Protein AF-A0A385MUD0-F1 (afdb_monomer)

Sequence (185 aa):
MTNIILSCGISALSLVLLYVSWQKQHRVWLWFSLLAFAGSFFMWSRATGWETGSVFALCLPAIGVWPLILANRQTLPSPKNQPAPKPLSFVRREVLQHAGHYLVILIVLLVVSLLSSLAVSLALPMKETGQLATCIVLLPVIWGLLGYHYFAVASKPKALALYTVLGALSAAYLLFIPAFQAVSV

Radius of gyration: 22.13 Å; Cα contacts (8 Å, |Δi|>4): 141; chains: 1; bounding box: 46×47×55 Å

Secondary structure (DSSP, 8-state):
-HHHHHHHHHHHHHHHHHHHHHHTT-HHHHHHHHHHHHHHHHHHHHHH-HHHHHHHHHHHHHHHHHHHHHHT---PPPPS--PPPPP----HHHHHHHHHHHHIIIIIHHHHHHHHHHHHHHHSSS-HHHHHHHHHHHHHHHHHHHHHHHHH-S-HHHHHHHHHHHHHHHHHHHHHSHHHHTT--

Foldseek 3Di:
DVLVVVLVVLLVQLLVLCLCCVVVVPVVSPVVSVVSLVVSLVSLCVPPNNLRSNCCSPVVSVVVNVVVVVVVDDPDPDPPDDDDPDPDDPDVVVVVVVVVLVCCLVPLLLLLLLLLLLLVLVVDPDDPVSSVSSSVVSRVVSSVVLNVVCVPDPDNVVSSVVSVVSSVVSVVSLVPDPVNVVVVD

Solvent-accessible surface area (backbone atoms only — not comparable to full-atom values): 9997 Å² total; per-residue (Å²): 111,71,53,52,56,51,23,52,51,33,36,51,48,15,44,51,31,38,50,51,15,62,77,66,72,36,69,70,38,41,53,54,10,52,53,30,41,56,51,13,34,55,36,23,19,72,59,62,39,62,73,58,6,45,50,49,46,57,47,50,46,68,59,62,46,51,65,58,54,62,74,64,66,72,86,72,74,82,66,91,74,70,77,74,82,77,76,91,75,87,47,66,68,59,54,50,50,52,51,49,53,48,48,42,51,65,48,52,39,42,52,29,19,46,34,42,21,46,38,55,24,72,71,45,100,58,57,71,70,56,23,52,52,45,24,66,58,37,26,61,53,46,32,51,51,52,48,51,50,54,69,71,45,90,56,56,70,62,50,50,52,52,46,52,52,51,27,49,54,22,46,53,52,44,73,73,37,72,80,53,60,72,75,76,117

Structure (mmCIF, N/CA/C/O backbone):
data_AF-A0A385MUD0-F1
#
_entry.id   AF-A0A385MUD0-F1
#
loop_
_atom_site.group_PDB
_atom_site.id
_atom_site.type_symbol
_atom_site.label_atom_id
_atom_site.label_alt_id
_atom_site.label_comp_id
_atom_site.label_asym_id
_atom_site.label_entity_id
_atom_site.label_seq_id
_atom_site.pdbx_PDB_ins_code
_atom_site.Cartn_x
_atom_site.Cartn_y
_atom_site.Cartn_z
_atom_site.occupancy
_atom_site.B_iso_or_equiv
_atom_site.auth_seq_id
_atom_site.auth_comp_id
_atom_site.auth_asym_id
_atom_site.auth_atom_id
_atom_site.pdbx_PDB_model_num
ATOM 1 N N . MET A 1 1 ? 25.784 20.540 -2.436 1.00 62.28 1 MET A N 1
ATOM 2 C CA . MET A 1 1 ? 25.321 20.873 -1.066 1.00 62.28 1 MET A CA 1
ATOM 3 C C . MET A 1 1 ? 24.082 21.768 -1.056 1.00 62.28 1 MET A C 1
ATOM 5 O O . MET A 1 1 ? 23.121 21.401 -0.395 1.00 62.28 1 MET A O 1
ATOM 9 N N . THR A 1 2 ? 24.035 22.865 -1.819 1.00 80.56 2 THR A N 1
ATOM 10 C CA . THR A 1 2 ? 22.895 23.812 -1.846 1.00 80.56 2 THR A CA 1
ATOM 11 C C . THR A 1 2 ? 21.523 23.159 -2.083 1.00 80.56 2 THR A C 1
ATOM 13 O O . THR A 1 2 ? 20.580 23.437 -1.350 1.00 80.56 2 THR A O 1
ATOM 16 N N . ASN A 1 3 ? 21.417 22.216 -3.028 1.00 83.81 3 ASN A N 1
ATOM 17 C CA . ASN A 1 3 ? 20.149 21.532 -3.327 1.00 83.81 3 ASN A CA 1
ATOM 18 C C . ASN A 1 3 ? 19.639 20.650 -2.175 1.00 83.81 3 ASN A C 1
ATOM 20 O O . ASN A 1 3 ? 18.433 20.513 -2.001 1.00 83.81 3 ASN A O 1
ATOM 24 N N . ILE A 1 4 ? 20.538 20.078 -1.369 1.00 86.44 4 ILE A N 1
ATOM 25 C CA . ILE A 1 4 ? 20.161 19.237 -0.222 1.00 86.44 4 ILE A CA 1
ATOM 26 C C . ILE A 1 4 ? 19.573 20.113 0.886 1.00 86.44 4 ILE A C 1
ATOM 28 O O . ILE A 1 4 ? 18.522 19.795 1.427 1.00 86.44 4 ILE A O 1
ATOM 32 N N . ILE A 1 5 ? 20.199 21.259 1.170 1.00 88.75 5 ILE A N 1
ATOM 33 C CA . ILE A 1 5 ? 19.712 22.212 2.179 1.00 88.75 5 ILE A CA 1
ATOM 34 C C . ILE A 1 5 ? 18.317 22.728 1.800 1.00 88.75 5 ILE A C 1
ATOM 36 O O . ILE A 1 5 ? 17.420 22.750 2.641 1.00 88.75 5 ILE A O 1
ATOM 40 N N . LEU A 1 6 ? 18.108 23.071 0.524 1.00 89.81 6 LEU A N 1
ATOM 41 C CA . LEU A 1 6 ? 16.795 23.474 0.009 1.00 89.81 6 LEU A CA 1
ATOM 42 C C . LEU A 1 6 ? 15.755 22.351 0.135 1.00 89.81 6 LEU A C 1
ATOM 44 O O . LEU A 1 6 ? 14.628 22.606 0.557 1.00 89.81 6 LEU A O 1
ATOM 48 N N . SER A 1 7 ? 16.143 21.109 -0.168 1.00 88.31 7 SER A N 1
ATOM 49 C CA . SER A 1 7 ? 15.269 19.933 -0.034 1.00 88.31 7 SER A CA 1
ATOM 50 C C . SER A 1 7 ? 14.853 19.699 1.423 1.00 88.31 7 SER A C 1
ATOM 52 O O . SER A 1 7 ? 13.672 19.485 1.707 1.00 88.31 7 SER A O 1
ATOM 54 N N . CYS A 1 8 ? 15.794 19.820 2.366 1.00 88.00 8 CYS A N 1
ATOM 55 C CA . CYS A 1 8 ? 15.511 19.776 3.801 1.00 88.00 8 CYS A CA 1
ATOM 56 C C . CYS A 1 8 ? 14.562 20.905 4.225 1.00 88.00 8 CYS A C 1
ATOM 58 O O . CYS A 1 8 ? 13.594 20.649 4.939 1.00 88.00 8 CYS A O 1
ATOM 60 N N . GLY A 1 9 ? 14.799 22.132 3.753 1.00 91.00 9 GLY A N 1
ATOM 61 C CA . GLY A 1 9 ? 13.957 23.290 4.058 1.00 91.00 9 GLY A CA 1
ATOM 62 C C . GLY A 1 9 ? 12.514 23.114 3.584 1.00 91.00 9 GLY A C 1
ATOM 63 O O . GLY A 1 9 ? 11.583 23.315 4.360 1.00 91.00 9 GLY A O 1
ATOM 64 N N . ILE A 1 10 ? 12.317 22.665 2.341 1.00 91.56 10 ILE A N 1
ATOM 65 C CA . ILE A 1 10 ? 10.980 22.402 1.785 1.00 91.56 10 ILE A CA 1
ATOM 66 C C . ILE A 1 10 ? 10.302 21.217 2.491 1.00 91.56 10 ILE A C 1
ATOM 68 O O . ILE A 1 10 ? 9.103 21.278 2.764 1.00 91.56 10 ILE A O 1
ATOM 72 N N . SER A 1 11 ? 11.053 20.173 2.858 1.00 90.56 11 SER A N 1
ATOM 73 C CA . SER A 1 11 ? 10.528 19.051 3.656 1.00 90.56 11 SER A CA 1
ATOM 74 C C . SER A 1 11 ? 10.024 19.515 5.023 1.00 90.56 11 SER A C 1
ATOM 76 O O . SER A 1 11 ? 8.916 19.167 5.431 1.00 90.56 11 SER A O 1
ATOM 78 N N . ALA A 1 12 ? 10.820 20.331 5.718 1.00 90.94 12 ALA A N 1
ATOM 79 C CA . ALA A 1 12 ? 10.451 20.896 7.010 1.00 90.94 12 ALA A CA 1
ATOM 80 C C . ALA A 1 12 ? 9.235 21.823 6.883 1.00 90.94 12 ALA A C 1
ATOM 82 O O . ALA A 1 12 ? 8.301 21.726 7.675 1.00 90.94 12 ALA A O 1
ATOM 83 N N . LEU A 1 13 ? 9.200 22.665 5.845 1.00 92.69 13 LEU A N 1
ATOM 84 C CA . LEU A 1 13 ? 8.065 23.537 5.556 1.00 92.69 13 LEU A CA 1
ATOM 85 C C . LEU A 1 13 ? 6.781 22.731 5.330 1.00 92.69 13 LEU A C 1
ATOM 87 O O . LEU A 1 13 ? 5.762 23.017 5.955 1.00 92.69 13 LEU A O 1
ATOM 91 N N . SER A 1 14 ? 6.835 21.696 4.489 1.00 92.94 14 SER A N 1
ATOM 92 C CA . SER A 1 14 ? 5.714 20.783 4.244 1.00 92.94 14 SER A CA 1
ATOM 93 C C . SER A 1 14 ? 5.158 20.209 5.544 1.00 92.94 14 SER A C 1
ATOM 95 O O . SER A 1 14 ? 3.942 20.174 5.743 1.00 92.94 14 SER A O 1
ATOM 97 N N . LEU A 1 15 ? 6.051 19.775 6.432 1.00 92.50 15 LEU A N 1
ATOM 98 C CA . LEU A 1 15 ? 5.710 19.171 7.711 1.00 92.50 15 LEU A CA 1
ATOM 99 C C . LEU A 1 15 ? 5.076 20.174 8.681 1.00 92.50 15 LEU A C 1
ATOM 101 O O . LEU A 1 15 ? 4.048 19.875 9.286 1.00 92.50 15 LEU A O 1
ATOM 105 N N . VAL A 1 16 ? 5.636 21.381 8.784 1.00 90.44 16 VAL A N 1
ATOM 106 C CA . VAL A 1 16 ? 5.077 22.461 9.610 1.00 90.44 16 VAL A CA 1
ATOM 107 C C . VAL A 1 16 ? 3.694 22.867 9.105 1.00 90.44 16 VAL A C 1
ATOM 109 O O . VAL A 1 16 ? 2.769 22.999 9.902 1.00 90.44 16 VAL A O 1
ATOM 112 N N . LEU A 1 17 ? 3.515 23.010 7.789 1.00 92.44 17 LEU A N 1
ATOM 113 C CA . LEU A 1 17 ? 2.217 23.335 7.195 1.00 92.44 17 LEU A CA 1
ATOM 114 C C . LEU A 1 17 ? 1.183 22.232 7.451 1.00 92.44 17 LEU A C 1
ATOM 116 O O . LEU A 1 17 ? 0.035 22.542 7.771 1.00 92.44 17 LEU A O 1
ATOM 120 N N . LEU A 1 18 ? 1.590 20.958 7.368 1.00 91.44 18 LEU A N 1
ATOM 121 C CA . LEU A 1 18 ? 0.717 19.823 7.678 1.00 91.44 18 LEU A CA 1
ATOM 122 C C . LEU A 1 18 ? 0.269 19.874 9.137 1.00 91.44 18 LEU A C 1
ATOM 124 O O . LEU A 1 18 ? -0.916 19.748 9.442 1.00 91.44 18 LEU A O 1
ATOM 128 N N . TYR A 1 19 ? 1.228 20.099 10.032 1.00 89.50 19 TYR A N 1
ATOM 129 C CA . TYR A 1 19 ? 0.988 20.189 11.461 1.00 89.50 19 TYR A CA 1
ATOM 130 C C . TYR A 1 19 ? 0.060 21.358 11.813 1.00 89.50 19 TYR A C 1
ATOM 132 O O . TYR A 1 19 ? -0.913 21.165 12.539 1.00 89.50 19 TYR A O 1
ATOM 140 N N . VAL A 1 20 ? 0.287 22.546 11.243 1.00 89.69 20 VAL A N 1
ATOM 141 C CA . VAL A 1 20 ? -0.592 23.714 11.428 1.00 89.69 20 VAL A CA 1
ATOM 142 C C . VAL A 1 20 ? -1.988 23.442 10.870 1.00 89.69 20 VAL A C 1
ATOM 144 O O . VAL A 1 20 ? -2.981 23.790 11.511 1.00 89.69 20 VAL A O 1
ATOM 147 N N . SER A 1 21 ? -2.082 22.794 9.705 1.00 92.25 21 SER A N 1
ATOM 148 C CA . SER A 1 21 ? -3.362 22.392 9.121 1.00 92.25 21 SER A CA 1
ATOM 149 C C . SER A 1 21 ? -4.134 21.449 10.036 1.00 92.25 21 SER A C 1
ATOM 151 O O . SER A 1 21 ? -5.344 21.611 10.183 1.00 92.25 21 SER A O 1
ATOM 153 N N . TRP A 1 22 ? -3.453 20.470 10.631 1.00 89.31 22 TRP A N 1
ATOM 154 C CA . TRP A 1 22 ? -4.048 19.520 11.564 1.00 89.31 22 TRP A CA 1
ATOM 155 C C . TRP A 1 22 ? -4.473 20.205 12.868 1.00 89.31 22 TRP A C 1
ATOM 157 O O . TRP A 1 22 ? -5.616 20.055 13.293 1.00 89.31 22 TRP A O 1
ATOM 167 N N . GLN A 1 23 ? -3.60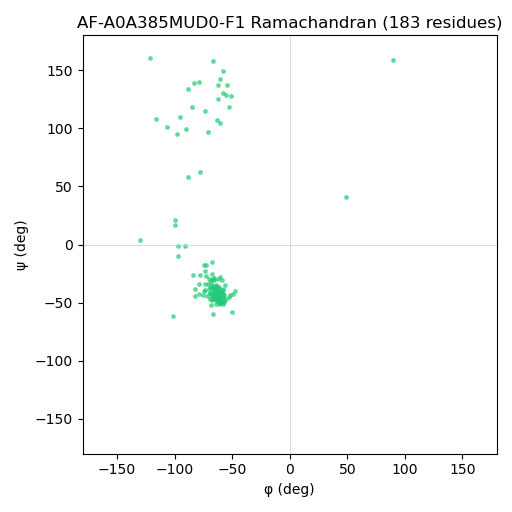3 21.023 13.464 1.00 86.94 23 GLN A N 1
ATOM 168 C CA . GLN A 1 2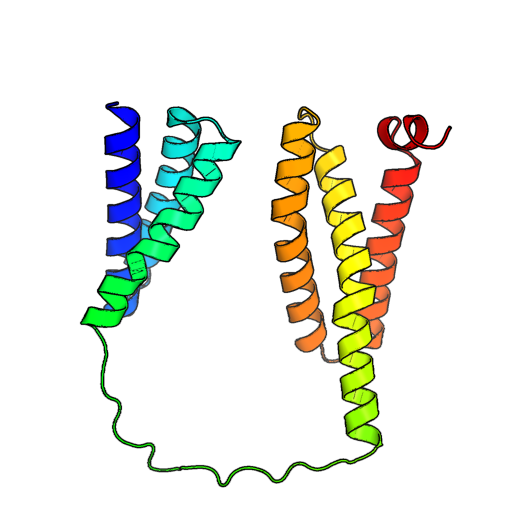3 ? -3.893 21.710 14.722 1.00 86.94 23 GLN A CA 1
ATOM 169 C C . GLN A 1 23 ? -5.071 22.686 14.590 1.00 86.94 23 GLN A C 1
ATOM 171 O O . GLN A 1 23 ? -5.927 22.742 15.469 1.00 86.94 23 GLN A O 1
ATOM 176 N N . LYS A 1 24 ? -5.131 23.450 13.491 1.00 88.56 24 LYS A N 1
ATOM 177 C CA . LYS A 1 24 ? -6.189 24.446 13.239 1.00 88.56 24 LYS A CA 1
ATOM 178 C C . LYS A 1 24 ? -7.391 23.888 12.472 1.00 88.56 24 LYS A C 1
ATOM 180 O O . LYS A 1 24 ? -8.312 24.647 12.190 1.00 88.56 24 LYS A O 1
ATOM 185 N N . GLN A 1 25 ? -7.367 22.605 12.095 1.00 88.88 25 GLN A N 1
ATOM 186 C CA . GLN A 1 25 ? -8.395 21.952 11.270 1.00 88.88 25 GLN A CA 1
ATOM 187 C C . GLN A 1 25 ? -8.746 22.754 9.999 1.00 88.88 25 GLN A C 1
ATOM 189 O O . GLN A 1 25 ? -9.907 22.881 9.614 1.00 88.88 25 GLN A O 1
ATOM 194 N N . HIS A 1 26 ? -7.736 23.334 9.338 1.00 87.94 26 HIS A N 1
ATOM 195 C CA . HIS A 1 26 ? -7.942 24.328 8.283 1.00 87.94 26 HIS A CA 1
ATOM 196 C C . HIS A 1 26 ? -7.448 23.848 6.913 1.00 87.94 26 HIS A C 1
ATOM 198 O O . HIS A 1 26 ? -6.251 23.817 6.625 1.00 87.94 26 HIS A O 1
ATOM 204 N N . ARG A 1 27 ? -8.399 23.547 6.022 1.00 88.94 27 ARG A N 1
ATOM 205 C CA . ARG A 1 27 ? -8.182 22.834 4.749 1.00 88.94 27 ARG A CA 1
ATOM 206 C C . ARG A 1 27 ? -7.235 23.521 3.757 1.00 88.94 27 ARG A C 1
ATOM 208 O O . ARG A 1 27 ? -6.590 22.838 2.973 1.00 88.94 27 ARG A O 1
ATOM 215 N N . VAL A 1 28 ? -7.119 24.849 3.777 1.00 91.75 28 VAL A N 1
ATOM 216 C CA . VAL A 1 28 ? -6.200 25.574 2.873 1.00 91.75 28 VAL A CA 1
ATOM 217 C C . VAL A 1 28 ? -4.734 25.251 3.184 1.00 91.75 28 VAL A C 1
ATOM 219 O O . VAL A 1 28 ? -3.934 25.060 2.273 1.00 91.75 28 VAL A O 1
ATOM 222 N N . TRP A 1 29 ? -4.388 25.118 4.467 1.00 90.19 29 TRP A N 1
ATOM 223 C CA . TRP A 1 29 ? -3.022 24.800 4.890 1.00 90.19 29 TRP A CA 1
ATOM 224 C C . TRP A 1 29 ? -2.633 23.364 4.525 1.00 90.19 29 TRP A C 1
ATOM 226 O O . TRP A 1 29 ? -1.471 23.114 4.211 1.00 90.19 29 TRP A O 1
ATOM 236 N N . LEU A 1 30 ? -3.608 22.448 4.470 1.00 91.31 30 LEU A N 1
ATOM 237 C CA . LEU A 1 30 ? -3.410 21.091 3.961 1.00 91.31 30 LEU A CA 1
ATOM 238 C C . LEU A 1 30 ? -2.952 21.113 2.502 1.00 91.31 30 LEU A C 1
ATOM 240 O O . LEU A 1 30 ? -1.991 20.437 2.151 1.00 91.31 30 LEU A O 1
ATOM 244 N N . TRP A 1 31 ? -3.605 21.910 1.653 1.00 94.38 31 TRP A N 1
ATOM 245 C CA . TRP A 1 31 ? -3.231 22.005 0.242 1.00 94.38 31 TRP A CA 1
ATOM 246 C C . TRP A 1 31 ? -1.831 22.587 0.052 1.00 94.38 31 TRP A C 1
ATOM 248 O O . TRP A 1 31 ? -1.045 22.031 -0.712 1.00 94.38 31 TRP A O 1
ATOM 258 N N . PHE A 1 32 ? -1.476 23.641 0.793 1.00 94.56 32 PHE A N 1
ATOM 259 C CA . PHE A 1 32 ? -0.111 24.176 0.770 1.00 94.56 32 PHE A CA 1
ATOM 260 C C . PHE A 1 32 ? 0.924 23.164 1.268 1.00 94.56 32 PHE A C 1
ATOM 262 O O . PHE A 1 32 ? 2.011 23.076 0.699 1.00 94.56 32 PHE A O 1
ATOM 269 N N . SER A 1 33 ? 0.583 22.371 2.284 1.00 92.38 33 SER A N 1
ATOM 270 C CA . SER A 1 33 ? 1.433 21.278 2.751 1.00 92.38 33 SER A CA 1
ATOM 271 C C . SER A 1 33 ? 1.648 20.220 1.668 1.00 92.38 33 SER A C 1
ATOM 273 O O . SER A 1 33 ? 2.790 19.878 1.384 1.00 92.38 33 SER A O 1
ATOM 275 N N . LEU A 1 34 ? 0.587 19.759 1.000 1.00 92.75 34 LEU A N 1
ATOM 276 C CA . LEU A 1 34 ? 0.688 18.775 -0.083 1.00 92.75 34 LEU A CA 1
ATOM 277 C C . LEU A 1 34 ? 1.506 19.300 -1.272 1.00 92.75 34 LEU A C 1
ATOM 279 O O . LEU A 1 34 ? 2.298 18.558 -1.851 1.00 92.75 34 LEU A O 1
ATOM 283 N N . LEU A 1 35 ? 1.360 20.583 -1.614 1.00 94.00 35 LEU A N 1
ATOM 284 C CA . LEU A 1 35 ? 2.173 21.227 -2.648 1.00 94.00 35 LEU A CA 1
ATOM 285 C C . LEU A 1 35 ? 3.653 21.287 -2.249 1.00 94.00 35 LEU A C 1
ATOM 287 O O . LEU A 1 35 ? 4.519 20.936 -3.050 1.00 94.00 35 LEU A O 1
ATOM 291 N N . ALA A 1 36 ? 3.951 21.679 -1.008 1.00 92.06 36 ALA A N 1
ATOM 292 C CA . ALA A 1 36 ? 5.315 21.679 -0.487 1.00 92.06 36 ALA A CA 1
ATOM 293 C C . ALA A 1 36 ? 5.900 20.257 -0.423 1.00 92.06 36 ALA A C 1
ATOM 295 O O . ALA A 1 36 ? 7.074 20.064 -0.733 1.00 92.06 36 ALA A O 1
ATOM 296 N N . PHE A 1 37 ? 5.086 19.251 -0.100 1.00 91.69 37 PHE A N 1
ATOM 297 C CA . PHE A 1 37 ? 5.477 17.845 -0.107 1.00 91.69 37 PHE A CA 1
ATOM 298 C C . PHE A 1 37 ? 5.861 17.365 -1.513 1.00 91.69 37 PHE A C 1
ATOM 300 O O . PHE A 1 37 ? 6.937 16.797 -1.706 1.00 91.69 37 PHE A O 1
ATOM 307 N N . ALA A 1 38 ? 5.032 17.657 -2.518 1.00 91.69 38 ALA A N 1
ATOM 308 C CA . ALA A 1 38 ? 5.334 17.342 -3.914 1.00 91.69 38 ALA A CA 1
ATOM 309 C C . ALA A 1 38 ? 6.603 18.068 -4.402 1.00 91.69 38 ALA A C 1
ATOM 311 O O . ALA A 1 38 ? 7.460 17.467 -5.055 1.00 91.69 38 ALA A O 1
ATOM 312 N N . GLY A 1 39 ? 6.770 19.340 -4.023 1.00 90.19 39 GLY A N 1
ATOM 313 C CA . GLY A 1 39 ? 7.992 20.103 -4.286 1.00 90.19 39 GLY A CA 1
ATOM 314 C C . GLY A 1 39 ? 9.230 19.487 -3.626 1.00 90.19 39 GLY A C 1
ATOM 315 O O . GLY A 1 39 ? 10.291 19.423 -4.249 1.00 90.19 39 GLY A O 1
ATOM 316 N N . SER A 1 40 ? 9.087 18.972 -2.401 1.00 90.06 40 SER A N 1
ATOM 317 C CA . SER A 1 40 ? 10.149 18.258 -1.686 1.00 90.06 40 SER A CA 1
ATOM 318 C C . SER A 1 40 ? 10.602 17.017 -2.448 1.00 90.06 40 SER A C 1
ATOM 320 O O . SER A 1 40 ? 11.796 16.816 -2.663 1.00 90.06 40 SER A O 1
ATOM 322 N N . PHE A 1 41 ? 9.642 16.220 -2.919 1.00 88.50 41 PHE A N 1
ATOM 323 C CA . PHE A 1 41 ? 9.903 15.007 -3.686 1.00 88.50 41 PHE A CA 1
ATOM 324 C C . PHE A 1 41 ? 10.724 15.292 -4.946 1.00 88.50 41 PHE A C 1
ATOM 326 O O . PHE A 1 41 ? 11.718 14.615 -5.222 1.00 88.50 41 PHE A O 1
ATOM 333 N N . PHE A 1 42 ? 10.359 16.348 -5.673 1.00 89.12 42 PHE A N 1
ATOM 334 C CA . PHE A 1 42 ? 11.085 16.775 -6.865 1.00 89.12 42 PHE A CA 1
ATOM 335 C C . PHE A 1 42 ? 12.509 17.258 -6.542 1.00 89.12 42 PHE A C 1
ATOM 337 O O . PHE A 1 42 ? 13.467 16.894 -7.227 1.00 89.12 42 PHE A O 1
ATOM 344 N N . MET A 1 43 ? 12.671 18.046 -5.476 1.00 89.44 43 MET A N 1
ATOM 345 C CA . MET A 1 43 ? 13.969 18.582 -5.053 1.00 89.44 43 MET A CA 1
ATOM 346 C C . MET A 1 43 ? 14.930 17.484 -4.579 1.00 89.44 43 MET A C 1
ATOM 348 O O . MET A 1 43 ? 16.074 17.439 -5.040 1.00 89.44 43 MET A O 1
ATOM 352 N N . TRP A 1 44 ? 14.459 16.548 -3.750 1.00 90.88 44 TRP A N 1
ATOM 353 C CA . TRP A 1 44 ? 15.252 15.403 -3.294 1.00 90.88 44 TRP A CA 1
ATOM 354 C C . TRP A 1 44 ? 15.667 14.485 -4.444 1.00 90.88 44 TRP A C 1
ATOM 356 O O . TRP A 1 44 ? 16.831 14.073 -4.515 1.00 90.88 44 TRP A O 1
ATOM 366 N N . SER A 1 45 ? 14.743 14.222 -5.373 1.00 88.56 45 SER A N 1
ATOM 367 C CA . SER A 1 45 ? 15.011 13.417 -6.570 1.00 88.56 45 SER A CA 1
ATOM 368 C C . SER A 1 45 ? 16.086 14.051 -7.451 1.00 88.56 45 SER A C 1
ATOM 370 O O . SER A 1 45 ? 16.962 13.358 -7.968 1.00 88.56 45 SER A O 1
ATOM 372 N N . ARG A 1 46 ? 16.092 15.386 -7.574 1.00 88.00 46 ARG A N 1
ATOM 373 C CA . ARG A 1 46 ? 17.135 16.107 -8.318 1.00 88.00 46 ARG A CA 1
ATOM 374 C C . ARG A 1 46 ? 18.476 16.146 -7.578 1.00 88.00 46 ARG A C 1
ATOM 376 O O . ARG A 1 46 ? 19.522 16.164 -8.220 1.00 88.00 46 ARG A O 1
ATOM 383 N N . ALA A 1 47 ? 18.461 16.213 -6.248 1.00 88.19 47 ALA A N 1
ATOM 384 C CA . ALA A 1 47 ? 19.671 16.358 -5.442 1.00 88.19 47 ALA A CA 1
ATOM 385 C C . ALA A 1 47 ? 20.454 15.047 -5.266 1.00 88.19 47 ALA A C 1
ATOM 387 O O . ALA A 1 47 ? 21.679 15.090 -5.175 1.00 88.19 47 ALA A O 1
ATOM 388 N N . THR A 1 48 ? 19.760 13.908 -5.190 1.00 86.38 48 THR A N 1
ATOM 389 C CA . THR A 1 48 ? 20.354 12.611 -4.795 1.00 86.38 48 THR A CA 1
ATOM 390 C C . THR A 1 48 ? 20.025 11.454 -5.744 1.00 86.38 48 THR A C 1
ATOM 392 O O . THR A 1 48 ? 20.431 10.323 -5.492 1.00 86.38 48 THR A O 1
ATOM 395 N N . GLY A 1 49 ? 19.328 11.735 -6.849 1.00 87.12 49 GLY A N 1
ATOM 396 C CA . GLY A 1 49 ? 18.773 10.720 -7.742 1.00 87.12 49 GLY A CA 1
ATOM 397 C C . GLY A 1 49 ? 17.361 10.312 -7.325 1.00 87.12 49 GLY A C 1
ATOM 398 O O . GLY A 1 49 ? 16.948 10.510 -6.184 1.00 87.12 49 GLY A O 1
ATOM 399 N N . TRP A 1 50 ? 16.599 9.758 -8.268 1.00 82.19 50 TRP A N 1
ATOM 400 C CA . TRP A 1 50 ? 15.174 9.470 -8.069 1.00 82.19 50 TRP A CA 1
ATOM 401 C C . TRP A 1 50 ? 14.927 8.380 -7.020 1.00 82.19 50 TRP A C 1
ATOM 403 O O . TRP A 1 50 ? 13.982 8.479 -6.244 1.00 82.19 50 TRP A O 1
ATOM 413 N N . GLU A 1 51 ? 15.797 7.372 -6.957 1.00 82.81 51 GLU A N 1
ATOM 414 C CA . GLU A 1 51 ? 15.693 6.245 -6.021 1.00 82.81 51 GLU A CA 1
ATOM 415 C C . GLU A 1 51 ? 15.893 6.722 -4.575 1.00 82.81 51 GLU A C 1
ATOM 417 O O . GLU A 1 51 ? 14.984 6.649 -3.748 1.00 82.81 51 GLU A O 1
ATOM 422 N N . THR A 1 52 ? 17.055 7.309 -4.290 1.00 84.06 52 THR A N 1
ATOM 423 C CA . THR A 1 52 ? 17.416 7.801 -2.954 1.00 84.06 52 THR A CA 1
ATOM 424 C C . THR A 1 52 ? 16.593 9.023 -2.544 1.00 84.06 52 THR A C 1
ATOM 426 O O . THR A 1 52 ? 16.191 9.159 -1.388 1.00 84.06 52 THR A O 1
ATOM 429 N N . GLY A 1 53 ? 16.288 9.908 -3.494 1.00 85.75 53 GLY A N 1
ATOM 430 C CA . GLY A 1 53 ? 15.519 11.120 -3.240 1.00 85.75 53 GLY A CA 1
ATOM 431 C C . GLY A 1 53 ? 14.079 10.831 -2.826 1.00 85.75 53 GLY A C 1
ATOM 432 O O . GLY A 1 53 ? 13.574 11.460 -1.897 1.00 85.75 53 GLY A O 1
ATOM 433 N N . SER A 1 54 ? 13.444 9.833 -3.447 1.00 82.62 54 SER A N 1
ATOM 434 C CA . SER A 1 54 ? 12.097 9.394 -3.061 1.00 82.62 54 SER A CA 1
ATOM 435 C C . SER A 1 54 ? 12.066 8.903 -1.614 1.00 82.62 54 SER A C 1
ATOM 437 O O . SER A 1 54 ? 11.163 9.264 -0.859 1.00 82.62 54 SER A O 1
ATOM 439 N N . VAL A 1 55 ? 13.085 8.137 -1.203 1.00 88.00 55 VAL A N 1
ATOM 440 C CA . VAL A 1 55 ? 13.219 7.649 0.177 1.00 88.00 55 VAL A CA 1
ATOM 441 C C . VAL A 1 55 ? 13.319 8.822 1.150 1.00 88.00 55 VAL A C 1
ATOM 443 O O . VAL A 1 55 ? 12.557 8.882 2.112 1.00 88.00 55 VAL A O 1
ATOM 446 N N . PHE A 1 56 ? 14.189 9.800 0.894 1.00 86.00 56 PHE A N 1
ATOM 447 C CA . PHE A 1 56 ? 14.322 10.952 1.788 1.00 86.00 56 PHE A CA 1
ATOM 448 C C . PHE A 1 56 ? 13.057 11.811 1.854 1.00 86.00 56 PHE A C 1
ATOM 450 O O . PHE A 1 56 ? 12.637 12.190 2.949 1.00 86.00 56 PHE A O 1
ATOM 457 N N . ALA A 1 57 ? 12.417 12.076 0.715 1.00 87.25 57 ALA A N 1
ATOM 458 C CA . ALA A 1 57 ? 11.203 12.883 0.659 1.00 87.25 57 ALA A CA 1
ATOM 459 C C . ALA A 1 57 ? 10.022 12.242 1.404 1.00 87.25 57 ALA A C 1
ATOM 461 O O . ALA A 1 57 ? 9.233 12.954 2.022 1.00 87.25 57 ALA A O 1
ATOM 462 N N . LEU A 1 58 ? 9.910 10.910 1.373 1.00 86.38 58 LEU A N 1
ATOM 463 C CA . LEU A 1 58 ? 8.846 10.170 2.055 1.00 86.38 58 LEU A CA 1
ATOM 464 C C . LEU A 1 58 ? 9.160 9.951 3.542 1.00 86.38 58 LEU A C 1
ATOM 466 O O . LEU A 1 58 ? 8.295 10.148 4.397 1.00 86.38 58 LEU A O 1
ATOM 470 N N . CYS A 1 59 ? 10.393 9.557 3.866 1.00 87.12 59 CYS A N 1
ATOM 471 C CA . CYS A 1 59 ? 10.752 9.118 5.213 1.00 87.12 59 CYS A CA 1
ATOM 472 C C . CYS A 1 59 ? 11.062 10.274 6.168 1.00 87.12 59 CYS A C 1
ATOM 474 O O . CYS A 1 59 ? 10.687 10.199 7.338 1.00 87.12 59 CYS A O 1
ATOM 476 N N . LEU A 1 60 ? 11.720 11.347 5.711 1.00 85.50 60 LEU A N 1
ATOM 477 C CA . LEU A 1 60 ? 12.118 12.437 6.612 1.00 85.50 60 LEU A CA 1
ATOM 478 C C . LEU A 1 60 ? 10.917 13.149 7.246 1.00 85.50 60 LEU A C 1
ATOM 480 O O . LEU A 1 60 ? 10.947 13.350 8.461 1.00 85.50 60 LEU A O 1
ATOM 484 N N . PRO A 1 61 ? 9.834 13.475 6.513 1.00 82.06 61 PRO A N 1
ATOM 485 C CA . PRO A 1 61 ? 8.648 14.044 7.140 1.00 82.06 61 PRO A CA 1
ATOM 486 C C . PRO A 1 61 ? 7.953 13.058 8.092 1.00 82.06 61 PRO A C 1
ATOM 488 O O . PRO A 1 61 ? 7.504 13.446 9.169 1.00 82.06 61 PRO A O 1
ATOM 491 N N . ALA A 1 62 ? 7.911 11.769 7.741 1.00 83.12 62 ALA A N 1
ATOM 492 C CA . ALA A 1 62 ? 7.302 10.738 8.582 1.00 83.12 62 ALA A CA 1
ATOM 493 C C . ALA A 1 62 ? 8.039 10.552 9.921 1.00 83.12 62 ALA A C 1
ATOM 495 O O . ALA A 1 62 ? 7.407 10.311 10.947 1.00 83.12 62 ALA A O 1
ATOM 496 N N . ILE A 1 63 ? 9.367 10.696 9.934 1.00 86.12 63 ILE A N 1
ATOM 497 C CA . ILE A 1 63 ? 10.171 10.655 11.164 1.00 86.12 63 ILE A CA 1
ATOM 498 C C . ILE A 1 63 ? 10.084 11.998 11.906 1.00 86.12 63 ILE A C 1
ATOM 500 O O . ILE A 1 63 ? 9.902 12.034 13.123 1.00 86.12 63 ILE A O 1
ATOM 504 N N . GLY A 1 64 ? 10.163 13.112 11.178 1.00 85.19 64 GLY A N 1
ATOM 505 C CA . GLY A 1 64 ? 10.193 14.463 11.740 1.00 85.19 64 GLY A CA 1
ATOM 506 C C . GLY A 1 64 ? 8.895 14.911 12.415 1.00 85.19 64 GLY A C 1
ATOM 507 O O . GLY A 1 64 ? 8.908 15.891 13.156 1.00 85.19 64 GLY A O 1
ATOM 508 N N . VAL A 1 65 ? 7.772 14.218 12.193 1.00 85.88 65 VAL A N 1
ATOM 509 C CA . VAL A 1 65 ? 6.475 14.606 12.773 1.00 85.88 65 VAL A CA 1
ATOM 510 C C . VAL A 1 65 ? 6.359 14.211 14.248 1.00 85.88 65 VAL A C 1
ATOM 512 O O . VAL A 1 65 ? 5.644 14.859 15.012 1.00 85.88 65 VAL A O 1
ATOM 515 N N . TRP A 1 66 ? 7.088 13.179 14.681 1.00 85.94 66 TRP A N 1
ATOM 516 C CA . TRP A 1 66 ? 6.974 12.625 16.032 1.00 85.94 66 TRP A CA 1
ATOM 517 C C . TRP A 1 66 ? 7.305 13.620 17.153 1.00 85.94 66 TRP A C 1
ATOM 519 O O . TRP A 1 66 ? 6.525 13.675 18.105 1.00 85.94 66 TRP A O 1
ATOM 529 N N . PRO A 1 67 ? 8.365 14.451 17.069 1.00 87.12 67 PRO A N 1
ATOM 530 C CA . PRO A 1 67 ? 8.607 15.513 18.047 1.00 87.12 67 PRO A CA 1
ATOM 531 C C . PRO A 1 67 ? 7.443 16.505 18.172 1.00 87.12 67 PRO A C 1
ATOM 533 O O . PRO A 1 67 ? 7.101 16.909 19.282 1.00 87.12 67 PRO A O 1
ATOM 536 N N . LEU A 1 68 ? 6.791 16.862 17.057 1.00 84.75 68 LEU A N 1
ATOM 537 C CA . LEU A 1 68 ? 5.644 17.775 17.070 1.00 84.75 68 LEU A CA 1
ATOM 538 C C . LEU A 1 68 ? 4.415 17.137 17.726 1.00 84.75 68 LEU A C 1
ATOM 540 O O . LEU A 1 68 ? 3.731 17.778 18.519 1.00 84.75 68 LEU A O 1
ATOM 544 N N . ILE A 1 69 ? 4.153 15.859 17.440 1.00 83.44 69 ILE A N 1
ATOM 545 C CA . ILE A 1 69 ? 3.069 15.099 18.081 1.00 83.44 69 ILE A CA 1
ATOM 546 C C . ILE A 1 69 ? 3.343 14.930 19.580 1.00 83.44 69 ILE A C 1
ATOM 548 O O . ILE A 1 69 ? 2.435 15.077 20.395 1.00 83.44 69 ILE A O 1
ATOM 552 N N . LEU A 1 70 ? 4.595 14.645 19.955 1.00 85.31 70 LEU A N 1
ATOM 553 C CA . LEU A 1 70 ? 5.037 14.539 21.345 1.00 85.31 70 LEU A CA 1
ATOM 554 C C . LEU A 1 70 ? 4.808 15.851 22.111 1.00 85.31 70 LEU A C 1
ATOM 556 O O . LEU A 1 70 ? 4.294 15.806 23.227 1.00 85.31 70 LEU A O 1
ATOM 560 N N . ALA A 1 71 ? 5.131 16.997 21.505 1.00 82.94 71 ALA A N 1
ATOM 561 C CA . ALA A 1 71 ? 4.915 18.317 22.098 1.00 82.94 71 ALA A CA 1
ATOM 562 C C . ALA A 1 71 ? 3.424 18.661 22.288 1.00 82.94 71 ALA A C 1
ATOM 564 O O . ALA A 1 71 ? 3.075 19.372 23.225 1.00 82.94 71 ALA A O 1
ATOM 565 N N . ASN A 1 72 ? 2.544 18.121 21.440 1.00 81.12 72 ASN A N 1
ATOM 566 C CA . ASN A 1 72 ? 1.097 18.354 21.476 1.00 81.12 72 ASN A CA 1
ATOM 567 C C . ASN A 1 72 ? 0.300 17.226 22.154 1.00 81.12 72 ASN A C 1
ATOM 569 O O . ASN A 1 72 ? -0.905 17.089 21.920 1.00 81.12 72 ASN A O 1
ATOM 573 N N . ARG A 1 73 ? 0.938 16.401 22.993 1.00 77.31 73 ARG A N 1
ATOM 574 C CA . ARG A 1 73 ? 0.237 15.354 23.749 1.00 77.31 73 ARG A CA 1
ATOM 575 C C . ARG A 1 73 ? -0.814 15.976 24.666 1.00 77.31 73 ARG A C 1
ATOM 577 O O . ARG A 1 73 ? -0.498 16.513 25.722 1.00 77.31 73 ARG A O 1
ATOM 584 N N . GLN A 1 74 ? -2.078 15.852 24.280 1.00 74.88 74 GLN A N 1
ATOM 585 C CA . GLN A 1 74 ? -3.198 16.140 25.162 1.00 74.88 74 GLN A CA 1
ATOM 586 C C . GLN A 1 74 ? -3.485 14.894 25.997 1.00 74.88 74 GLN A C 1
ATOM 588 O O . GLN A 1 74 ? -3.817 13.835 25.462 1.00 74.88 74 GLN A O 1
ATOM 593 N N . THR A 1 75 ? -3.360 15.009 27.317 1.00 71.94 75 THR A N 1
ATOM 594 C CA . THR A 1 75 ? -3.904 14.011 28.238 1.00 71.94 75 THR A CA 1
ATOM 595 C C . THR A 1 75 ? -5.417 14.132 28.206 1.00 71.94 75 THR A C 1
ATOM 597 O O . THR A 1 75 ? -5.999 15.009 28.845 1.00 71.94 75 THR A O 1
ATOM 600 N N . LEU A 1 76 ? -6.049 13.280 27.404 1.00 71.25 76 LEU A N 1
ATOM 601 C CA . LEU A 1 76 ? -7.497 13.165 27.394 1.00 71.25 76 LEU A CA 1
ATOM 602 C C . LEU A 1 76 ? -7.963 12.704 28.785 1.00 71.25 76 LEU A C 1
ATOM 604 O O . LEU A 1 76 ? -7.334 11.816 29.372 1.00 71.25 76 LEU A O 1
ATOM 608 N N . PRO A 1 77 ? -9.043 13.288 29.332 1.00 79.12 77 PRO A N 1
ATOM 609 C CA . PRO A 1 77 ? -9.640 12.777 30.556 1.00 79.12 77 PRO A CA 1
ATOM 610 C C . PRO A 1 77 ? -10.048 11.317 30.346 1.00 79.12 77 PRO A C 1
ATOM 612 O O . PRO A 1 77 ? -10.393 10.917 29.230 1.00 79.12 77 PRO A O 1
ATOM 615 N N . SER A 1 78 ? -10.013 10.520 31.418 1.00 74.31 78 SER A N 1
ATOM 616 C CA . SER A 1 78 ? -10.445 9.122 31.341 1.00 74.31 78 SER A CA 1
ATOM 617 C C . SER A 1 78 ? -11.836 9.042 30.695 1.00 74.31 78 SER A C 1
ATOM 619 O O . SER A 1 78 ? -12.740 9.763 31.131 1.00 74.31 78 SER A O 1
ATOM 621 N N . PRO A 1 79 ? -12.024 8.209 29.651 1.00 77.12 79 PRO A N 1
ATOM 622 C CA . PRO A 1 79 ? -13.306 8.097 28.973 1.00 77.12 79 PRO A CA 1
ATOM 623 C C . PRO A 1 79 ? -14.403 7.757 29.981 1.00 77.12 79 PRO A C 1
ATOM 625 O O . PRO A 1 79 ? -14.272 6.798 30.740 1.00 77.12 79 PRO A O 1
ATOM 628 N N . LYS A 1 80 ? -15.501 8.523 29.971 1.00 76.19 80 LYS A N 1
ATOM 629 C CA . LYS A 1 80 ? -16.663 8.278 30.846 1.00 76.19 80 LYS A CA 1
ATOM 630 C C . LYS A 1 80 ? -17.267 6.885 30.626 1.00 76.19 80 LYS A C 1
ATOM 632 O O . LYS A 1 80 ? -17.791 6.286 31.556 1.00 76.19 80 LYS A O 1
ATOM 637 N N . ASN A 1 81 ? -17.156 6.377 29.401 1.00 77.81 81 ASN A N 1
ATOM 638 C CA . ASN A 1 81 ? -17.557 5.029 29.030 1.00 77.81 81 ASN A CA 1
ATOM 639 C C . ASN A 1 81 ? -16.298 4.190 28.824 1.00 77.81 81 ASN A C 1
ATOM 641 O O . ASN A 1 81 ? -15.660 4.279 27.776 1.00 77.81 81 ASN A O 1
ATOM 645 N N . GLN A 1 82 ? -15.952 3.373 29.814 1.00 75.81 82 GLN A N 1
ATOM 646 C CA . GLN A 1 82 ? -15.041 2.254 29.610 1.00 75.81 82 GLN A CA 1
ATOM 647 C C . GLN A 1 82 ? -15.905 1.048 29.228 1.00 75.81 82 GLN A C 1
ATOM 649 O O . GLN A 1 82 ? -16.544 0.470 30.109 1.00 75.81 82 GLN A O 1
ATOM 654 N N . PRO A 1 83 ? -16.029 0.700 27.931 1.00 76.75 83 PRO A N 1
ATOM 655 C CA . PRO A 1 83 ? -16.739 -0.513 27.561 1.00 76.75 83 PRO A CA 1
ATOM 656 C C . PRO A 1 83 ? -16.057 -1.691 28.255 1.00 76.75 83 PRO A C 1
ATOM 658 O O . PRO A 1 83 ? -14.833 -1.823 28.200 1.00 76.75 83 PRO A O 1
ATOM 661 N N . ALA A 1 84 ? -16.845 -2.529 28.928 1.00 80.56 84 ALA A N 1
ATOM 662 C CA . ALA A 1 84 ? -16.322 -3.753 29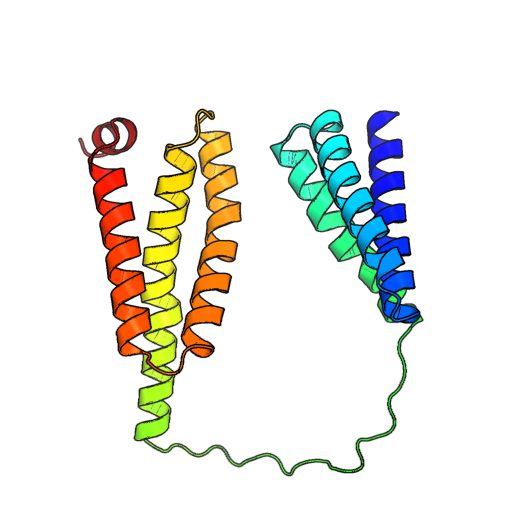.515 1.00 80.56 84 ALA A CA 1
ATOM 663 C C . ALA A 1 84 ? -15.603 -4.564 28.417 1.00 80.56 84 ALA A C 1
ATOM 665 O O . ALA A 1 84 ? -16.128 -4.642 27.297 1.00 80.56 84 ALA A O 1
ATOM 666 N N . PRO A 1 85 ? -14.423 -5.154 28.696 1.00 76.88 85 PRO A N 1
ATOM 667 C CA . PRO A 1 85 ? -13.739 -6.004 27.733 1.00 76.88 85 PRO A CA 1
ATOM 668 C C . PRO A 1 85 ? -14.708 -7.076 27.243 1.00 76.88 85 PRO A C 1
ATOM 670 O O . PRO A 1 85 ? -15.231 -7.859 28.038 1.00 76.88 85 PRO A O 1
ATOM 673 N N . LYS A 1 86 ? -14.997 -7.090 25.938 1.00 77.38 86 LYS A N 1
ATOM 674 C CA . LYS A 1 86 ? -15.862 -8.121 25.368 1.00 77.38 86 LYS A CA 1
ATOM 675 C C . LYS A 1 86 ? -15.162 -9.471 25.584 1.00 77.38 86 LYS A C 1
ATOM 677 O O . LYS A 1 86 ? -14.004 -9.596 25.179 1.00 77.38 86 LYS A O 1
ATOM 682 N N . PRO A 1 87 ? -15.810 -10.463 26.219 1.00 80.19 87 PRO A N 1
ATOM 683 C CA . PRO A 1 87 ? -15.191 -11.767 26.402 1.00 80.19 87 PRO A CA 1
ATOM 684 C C . PRO A 1 87 ? -14.884 -12.379 25.033 1.00 80.19 87 PRO A C 1
ATOM 686 O O . PRO A 1 87 ? -15.658 -12.217 24.086 1.00 80.19 87 PRO A O 1
ATOM 689 N N . LEU A 1 88 ? -13.748 -13.072 24.926 1.00 74.44 88 LEU A N 1
ATOM 690 C CA . LEU A 1 88 ? -13.371 -13.782 23.705 1.00 74.44 88 LEU A CA 1
ATOM 691 C C . LEU A 1 88 ? -14.409 -14.879 23.428 1.00 74.44 88 LEU A C 1
ATOM 693 O O . LEU A 1 88 ? -14.468 -15.885 24.132 1.00 74.44 88 LEU A O 1
ATOM 697 N N . SER A 1 89 ? -15.250 -14.673 22.415 1.00 76.31 89 SER A N 1
ATOM 698 C CA . SER A 1 89 ? -16.257 -15.638 21.980 1.00 76.31 89 SER A CA 1
ATOM 699 C C . SER A 1 89 ? -15.712 -16.486 20.833 1.00 76.31 89 SER A C 1
ATOM 701 O O . SER A 1 89 ? -15.554 -16.011 19.712 1.00 76.31 89 SER A O 1
ATOM 703 N N . PHE A 1 90 ? -15.451 -17.767 21.088 1.00 76.94 90 PHE A N 1
ATO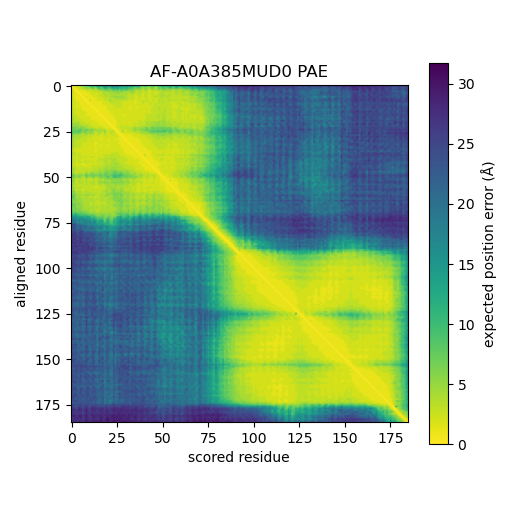M 704 C CA . PHE A 1 90 ? -14.971 -18.716 20.074 1.00 76.94 90 PHE A CA 1
ATOM 705 C C . PHE A 1 90 ? -16.129 -19.396 19.339 1.00 76.94 90 PHE A C 1
ATOM 707 O O . PHE A 1 90 ? -16.276 -20.621 19.334 1.00 76.94 90 PHE A O 1
ATOM 714 N N . VAL A 1 91 ? -16.982 -18.595 18.704 1.00 88.25 91 VAL A N 1
ATOM 715 C CA . VAL A 1 91 ? -18.050 -19.126 17.857 1.00 88.25 91 VAL A CA 1
ATOM 716 C C . VAL A 1 91 ? -17.414 -19.646 16.569 1.00 88.25 91 VAL A C 1
ATOM 718 O O . VAL A 1 91 ? -16.881 -18.870 15.781 1.00 88.25 91 VAL A O 1
ATOM 721 N N . ARG A 1 92 ? -17.482 -20.964 16.327 1.00 85.88 92 ARG A N 1
ATOM 722 C CA . ARG A 1 92 ? -16.835 -21.629 15.170 1.00 85.88 92 ARG A CA 1
ATOM 723 C C . ARG A 1 92 ? -17.095 -20.920 13.840 1.00 85.88 92 ARG A C 1
ATOM 725 O O . ARG A 1 92 ? -16.193 -20.795 13.021 1.00 85.88 92 ARG A O 1
ATOM 732 N N . ARG A 1 93 ? -18.325 -20.438 13.640 1.00 89.56 93 ARG A N 1
ATOM 733 C CA . ARG A 1 93 ? -18.725 -19.693 12.442 1.00 89.56 93 ARG A CA 1
ATOM 734 C C . ARG A 1 93 ? -17.952 -18.382 12.285 1.00 89.56 93 ARG A C 1
ATOM 736 O O . ARG A 1 93 ? -17.470 -18.110 11.193 1.00 89.56 93 ARG A O 1
ATOM 743 N N . GLU A 1 94 ? -17.831 -17.594 13.349 1.00 86.56 94 GLU A N 1
ATOM 744 C CA . GLU A 1 94 ? -17.109 -16.315 13.327 1.00 86.56 94 GLU A CA 1
ATOM 745 C C . GLU A 1 94 ? -15.610 -16.548 13.134 1.00 86.56 94 GLU A C 1
ATOM 747 O O . GLU A 1 94 ? -14.988 -15.902 12.296 1.00 86.56 94 GLU A O 1
ATOM 752 N N . VAL A 1 95 ? -15.045 -17.545 13.822 1.00 89.69 95 VAL A N 1
ATOM 753 C CA . VAL A 1 95 ? -13.640 -17.949 13.648 1.00 89.69 95 VAL A CA 1
ATOM 754 C C . VAL A 1 95 ? -13.363 -18.342 12.197 1.00 89.69 95 VAL A C 1
ATOM 756 O O . VAL A 1 95 ? -12.391 -17.871 11.611 1.00 89.69 95 VAL A O 1
ATOM 759 N N . LEU A 1 96 ? -14.234 -19.151 11.586 1.00 91.69 96 LEU A N 1
ATOM 760 C CA . LEU A 1 96 ? -14.073 -19.573 10.195 1.00 91.69 96 LEU A CA 1
ATOM 761 C C . LEU A 1 96 ? -14.236 -18.403 9.213 1.00 91.69 96 LEU A C 1
ATOM 763 O O . LEU A 1 96 ? -13.506 -18.321 8.229 1.00 91.69 96 LEU A O 1
ATOM 767 N N . GLN A 1 97 ? -15.151 -17.471 9.488 1.00 90.94 97 GLN A N 1
ATOM 768 C CA . GLN A 1 97 ? -15.308 -16.252 8.691 1.00 90.94 97 GLN A CA 1
ATOM 769 C C . GLN A 1 97 ? -14.064 -15.360 8.770 1.00 90.94 97 GLN A C 1
ATOM 771 O O . GLN A 1 97 ? -13.562 -14.918 7.737 1.00 90.94 97 GLN A O 1
ATOM 776 N N . HIS A 1 98 ? -13.522 -15.140 9.968 1.00 90.94 98 HIS A N 1
ATOM 777 C CA . HIS A 1 98 ? -12.293 -14.373 10.154 1.00 90.94 98 HIS A CA 1
ATOM 778 C C . HIS A 1 98 ? -11.084 -15.055 9.508 1.00 90.94 98 HIS A C 1
ATOM 780 O O . HIS A 1 98 ? -10.308 -14.379 8.834 1.00 90.94 98 HIS A O 1
ATOM 786 N N . ALA A 1 99 ? -10.963 -16.380 9.625 1.00 92.81 99 ALA A N 1
ATOM 787 C CA . ALA A 1 99 ? -9.943 -17.152 8.919 1.00 92.81 99 ALA A CA 1
ATOM 788 C C . ALA A 1 99 ? -10.083 -17.013 7.392 1.00 92.81 99 ALA A C 1
ATOM 790 O O . ALA A 1 99 ? -9.091 -16.812 6.696 1.00 92.81 99 ALA A O 1
ATOM 791 N N . GLY A 1 100 ? -11.311 -17.034 6.865 1.00 93.25 100 GLY A N 1
ATOM 792 C CA . GLY A 1 100 ? -11.578 -16.796 5.446 1.00 93.25 100 GLY A CA 1
ATOM 793 C C . GLY A 1 100 ? -11.152 -15.399 4.989 1.00 93.25 100 GLY A C 1
ATOM 794 O O . GLY A 1 100 ? -10.462 -15.263 3.980 1.00 93.25 100 GLY A O 1
ATOM 795 N N . HIS A 1 101 ? -11.497 -14.356 5.751 1.00 94.88 101 HIS A N 1
ATOM 796 C CA . HIS A 1 101 ? -11.040 -12.991 5.470 1.00 94.88 101 HIS A CA 1
ATOM 797 C C . HIS A 1 101 ? -9.514 -12.881 5.506 1.00 94.88 101 HIS A C 1
ATOM 799 O O . HIS A 1 101 ? -8.927 -12.250 4.630 1.00 94.88 101 HIS A O 1
ATOM 805 N N . TYR A 1 102 ? -8.877 -13.536 6.476 1.00 93.31 102 TYR A N 1
ATOM 806 C CA . TYR A 1 102 ? -7.426 -13.578 6.592 1.00 93.31 102 TYR A CA 1
ATOM 807 C C . TYR A 1 102 ? -6.773 -14.212 5.359 1.00 93.31 102 TYR A C 1
ATOM 809 O O . TYR A 1 102 ? -5.879 -13.606 4.774 1.00 93.31 102 TYR A O 1
ATOM 817 N N . LEU A 1 103 ? -7.258 -15.372 4.902 1.00 95.38 103 LEU A N 1
ATOM 818 C CA . LEU A 1 103 ? -6.734 -16.038 3.703 1.00 95.38 103 LEU A CA 1
ATOM 819 C C . LEU A 1 103 ? -6.905 -15.188 2.442 1.00 95.38 103 LEU A C 1
ATOM 821 O O . LEU A 1 103 ? -5.991 -15.103 1.623 1.00 95.38 103 LEU A O 1
ATOM 825 N N . VAL A 1 104 ? -8.054 -14.527 2.294 1.00 96.00 104 VAL A N 1
ATOM 826 C CA . VAL A 1 104 ? -8.293 -13.633 1.158 1.00 96.00 104 VAL A CA 1
ATOM 827 C C . VAL A 1 104 ? -7.274 -12.495 1.155 1.00 96.00 104 VAL A C 1
ATOM 829 O O . VAL A 1 104 ? -6.620 -12.261 0.144 1.00 96.00 104 VAL A O 1
ATOM 832 N N . ILE A 1 105 ? -7.094 -11.809 2.279 1.00 94.69 105 ILE A N 1
ATOM 833 C CA . ILE A 1 105 ? -6.213 -10.639 2.346 1.00 94.69 105 ILE A CA 1
ATOM 834 C C . ILE A 1 105 ? -4.751 -11.049 2.208 1.00 94.69 105 ILE A C 1
ATOM 836 O O . ILE A 1 105 ? -4.013 -10.442 1.435 1.00 94.69 105 ILE A O 1
ATOM 840 N N . LEU A 1 106 ? -4.331 -12.081 2.936 1.00 94.50 106 LEU A N 1
ATOM 841 C CA . LEU A 1 106 ? -2.929 -12.466 2.987 1.00 94.50 106 LEU A CA 1
ATOM 842 C C . LEU A 1 106 ? -2.471 -13.157 1.705 1.00 94.50 106 LEU A C 1
ATOM 844 O O . LEU A 1 106 ? -1.355 -12.918 1.268 1.00 94.50 106 LEU A O 1
ATOM 848 N N . ILE A 1 107 ? -3.302 -14.017 1.114 1.00 94.81 107 ILE A N 1
ATOM 849 C CA . ILE A 1 107 ? -2.892 -14.837 -0.030 1.00 94.81 107 ILE A CA 1
ATOM 850 C C . ILE A 1 107 ? -3.429 -14.234 -1.321 1.00 94.81 107 ILE A C 1
ATOM 852 O O . ILE A 1 107 ? -2.656 -13.825 -2.181 1.00 94.81 107 ILE A O 1
ATOM 856 N N . VAL A 1 108 ? -4.754 -14.141 -1.457 1.00 95.31 108 VAL A N 1
ATOM 857 C CA . VAL A 1 108 ? -5.381 -13.751 -2.731 1.00 95.31 108 VAL A CA 1
ATOM 858 C C . VAL A 1 108 ? -4.993 -12.326 -3.109 1.00 95.31 108 VAL A C 1
ATOM 860 O O . VAL A 1 108 ? -4.503 -12.088 -4.211 1.00 95.31 108 VAL A O 1
ATOM 863 N N . LEU A 1 109 ? -5.166 -11.374 -2.192 1.00 96.75 109 LEU A N 1
ATOM 864 C CA . LEU A 1 109 ? -4.848 -9.976 -2.466 1.00 96.75 109 LEU A CA 1
ATOM 865 C C . LEU A 1 109 ? -3.344 -9.758 -2.615 1.00 96.75 109 LEU A C 1
ATOM 867 O O . LEU A 1 109 ? -2.960 -8.912 -3.417 1.00 96.75 109 LEU A O 1
ATOM 871 N N . LEU A 1 110 ? -2.497 -10.506 -1.903 1.00 96.06 110 LEU A N 1
ATOM 872 C CA . LEU A 1 110 ? -1.045 -10.412 -2.070 1.00 96.06 110 LEU A CA 1
ATOM 873 C C . LEU A 1 110 ? -0.621 -10.849 -3.475 1.00 96.06 110 LEU A C 1
ATOM 875 O O . LEU A 1 110 ? 0.105 -10.118 -4.141 1.00 96.06 110 LEU A O 1
ATOM 879 N N . VAL A 1 111 ? -1.124 -11.993 -3.950 1.00 97.19 111 VAL A N 1
ATOM 880 C CA . VAL A 1 111 ? -0.836 -12.509 -5.297 1.00 97.19 111 VAL A CA 1
ATOM 881 C C . VAL A 1 111 ? -1.328 -11.533 -6.364 1.00 97.19 111 VAL A C 1
ATOM 883 O O . VAL A 1 111 ? -0.568 -11.166 -7.256 1.00 97.19 111 VAL A O 1
ATOM 886 N N . VAL A 1 112 ? -2.572 -11.056 -6.256 1.00 97.38 112 VAL A N 1
ATOM 887 C CA . VAL A 1 112 ? -3.129 -10.089 -7.217 1.00 97.38 112 VAL A CA 1
ATOM 888 C C . VAL A 1 112 ? -2.328 -8.786 -7.212 1.00 97.38 112 VAL A C 1
ATOM 890 O O . VAL A 1 112 ? -2.024 -8.256 -8.280 1.00 97.38 112 VAL A O 1
ATOM 893 N N . SER A 1 113 ? -1.943 -8.287 -6.035 1.00 97.31 113 SER A N 1
ATOM 894 C CA . SER A 1 113 ? -1.136 -7.066 -5.911 1.00 97.31 113 SER A CA 1
ATOM 895 C C . SER A 1 113 ? 0.256 -7.244 -6.495 1.00 97.31 113 SER A C 1
ATOM 897 O O . SER A 1 113 ? 0.731 -6.352 -7.184 1.00 97.31 113 SER A O 1
ATOM 899 N N . LEU A 1 114 ? 0.889 -8.399 -6.281 1.00 96.50 114 LEU A N 1
ATOM 900 C CA . LEU A 1 114 ? 2.190 -8.718 -6.861 1.00 96.50 114 LEU A CA 1
ATOM 901 C C . LEU A 1 114 ? 2.132 -8.737 -8.386 1.00 96.50 114 LEU A C 1
ATOM 903 O O . LEU A 1 114 ? 2.920 -8.047 -9.028 1.00 96.50 114 LEU A O 1
ATOM 907 N N . LEU A 1 115 ? 1.176 -9.471 -8.958 1.00 96.69 115 LEU A N 1
ATOM 908 C CA . LEU A 1 115 ? 1.001 -9.547 -10.408 1.00 96.69 115 LEU A CA 1
ATOM 909 C C . LEU A 1 115 ? 0.701 -8.169 -11.005 1.00 96.69 115 LEU A C 1
ATOM 911 O O . LEU A 1 115 ? 1.275 -7.805 -12.027 1.00 96.69 115 LEU A O 1
ATOM 915 N N . SER A 1 116 ? -0.158 -7.389 -10.348 1.00 96.69 116 SER A N 1
ATOM 916 C CA . SER A 1 116 ? -0.536 -6.047 -10.801 1.00 96.69 116 SER A CA 1
ATOM 917 C C . SER A 1 116 ? 0.646 -5.079 -10.746 1.00 96.69 116 SER A C 1
ATOM 919 O O . SER A 1 116 ? 0.913 -4.382 -11.723 1.00 96.69 116 SER A O 1
ATOM 921 N N . SER A 1 117 ? 1.385 -5.056 -9.633 1.00 96.56 117 SER A N 1
ATOM 922 C CA . SER A 1 117 ? 2.576 -4.218 -9.476 1.00 96.56 117 SER A CA 1
ATOM 923 C C . SER A 1 117 ? 3.647 -4.578 -10.491 1.00 96.56 117 SER A C 1
ATOM 925 O O . SER A 1 117 ? 4.173 -3.684 -11.144 1.00 96.56 117 SER A O 1
ATOM 927 N N . LEU A 1 118 ? 3.925 -5.871 -10.679 1.00 94.69 118 LEU A N 1
ATOM 928 C CA . LEU A 1 118 ? 4.910 -6.332 -11.651 1.00 94.69 118 LEU A CA 1
ATOM 929 C C . LEU A 1 118 ? 4.497 -5.956 -13.080 1.00 94.69 118 LEU A C 1
ATOM 931 O O . LEU A 1 118 ? 5.312 -5.423 -13.829 1.00 94.69 118 LEU A O 1
ATOM 935 N N . ALA A 1 119 ? 3.227 -6.174 -13.439 1.00 94.00 119 ALA A N 1
ATOM 936 C CA . ALA A 1 119 ? 2.684 -5.809 -14.744 1.00 94.00 119 ALA A CA 1
ATOM 937 C C . ALA A 1 119 ? 2.855 -4.309 -15.022 1.00 94.00 119 ALA A C 1
ATOM 939 O O . ALA A 1 119 ? 3.370 -3.927 -16.071 1.00 94.00 119 ALA A O 1
ATOM 940 N N . VAL A 1 120 ? 2.489 -3.452 -14.066 1.00 94.25 120 VAL A N 1
ATOM 941 C CA . VAL A 1 120 ? 2.655 -1.999 -14.207 1.00 94.25 120 VAL A CA 1
ATOM 942 C C . VAL A 1 120 ? 4.134 -1.625 -14.291 1.00 94.25 120 VAL A C 1
ATOM 944 O O . VAL A 1 120 ? 4.510 -0.853 -15.167 1.00 94.25 120 VAL A O 1
ATOM 947 N N . SER A 1 121 ? 4.987 -2.179 -13.429 1.00 93.38 121 SER A N 1
ATOM 948 C CA . SER A 1 121 ? 6.417 -1.865 -13.414 1.00 93.38 121 SER A CA 1
ATOM 949 C C . SER A 1 121 ? 7.122 -2.249 -14.713 1.00 93.38 121 SER A C 1
ATOM 951 O O . SER A 1 121 ? 7.903 -1.449 -15.221 1.00 93.38 121 SER A O 1
ATOM 953 N N . LEU A 1 122 ? 6.818 -3.417 -15.287 1.00 91.38 122 LEU A N 1
ATOM 954 C CA . LEU A 1 122 ? 7.392 -3.858 -16.564 1.00 91.38 122 LEU A CA 1
ATOM 955 C C . LEU A 1 122 ? 6.825 -3.108 -17.776 1.00 91.38 122 LEU A C 1
ATOM 957 O O . LEU A 1 122 ? 7.480 -3.045 -18.812 1.00 91.38 122 LEU A O 1
ATOM 961 N N . ALA A 1 123 ? 5.631 -2.520 -17.663 1.00 89.69 123 ALA A N 1
ATOM 962 C CA . ALA A 1 123 ? 5.065 -1.668 -18.707 1.00 89.69 123 ALA A CA 1
ATOM 963 C C . ALA A 1 123 ? 5.760 -0.297 -18.816 1.00 89.69 123 ALA A C 1
ATOM 965 O O . ALA A 1 123 ? 5.601 0.396 -19.821 1.00 89.69 123 ALA A O 1
ATOM 966 N N . LEU A 1 124 ? 6.511 0.121 -17.791 1.00 86.81 124 LEU A N 1
ATOM 967 C CA . LEU A 1 124 ? 7.189 1.414 -17.781 1.00 86.81 124 LEU A CA 1
ATOM 968 C C . LEU A 1 124 ? 8.532 1.346 -18.531 1.00 86.81 124 LEU A C 1
ATOM 970 O O . LEU A 1 124 ? 9.300 0.401 -18.323 1.00 86.81 124 LEU A O 1
ATOM 974 N N . PRO A 1 125 ? 8.878 2.375 -19.333 1.00 86.81 125 PRO A N 1
ATOM 975 C CA . PRO A 1 125 ? 10.139 2.450 -20.071 1.00 86.81 125 PRO A CA 1
ATOM 976 C C . PRO A 1 125 ? 11.298 2.859 -19.145 1.00 86.81 125 PRO A C 1
ATOM 978 O O . PRO A 1 125 ? 11.895 3.927 -19.283 1.00 86.81 125 PRO A O 1
ATOM 981 N N . MET A 1 126 ? 11.589 2.025 -18.150 1.00 83.94 126 MET A N 1
ATOM 982 C CA . MET A 1 126 ? 12.654 2.218 -17.167 1.00 83.94 126 MET A CA 1
ATOM 983 C C . MET A 1 126 ? 13.643 1.053 -17.213 1.00 83.94 126 MET A C 1
ATOM 985 O O . MET A 1 126 ? 13.329 -0.029 -17.699 1.00 83.94 126 MET A O 1
ATOM 989 N N . LYS A 1 127 ? 14.850 1.272 -16.682 1.00 85.31 127 LYS A N 1
ATOM 990 C CA . LYS A 1 127 ? 15.819 0.190 -16.451 1.00 85.31 127 LYS A CA 1
ATOM 991 C C . LYS A 1 127 ? 15.304 -0.763 -15.367 1.00 85.31 127 LYS A C 1
ATOM 993 O O . LYS A 1 127 ? 14.533 -0.337 -14.507 1.00 85.31 127 LYS A O 1
ATOM 998 N N . GLU A 1 128 ? 15.800 -2.000 -15.355 1.00 82.31 128 GLU A N 1
ATOM 999 C CA . GLU A 1 128 ? 15.384 -3.057 -14.415 1.00 82.31 128 GLU A CA 1
ATOM 1000 C C . GLU A 1 128 ? 15.387 -2.603 -12.947 1.00 82.31 128 GLU A C 1
ATOM 1002 O O . GLU A 1 128 ? 14.421 -2.834 -12.223 1.00 82.31 128 GLU A O 1
ATOM 1007 N N . THR A 1 129 ? 16.411 -1.862 -12.512 1.00 81.12 129 THR A N 1
ATOM 1008 C CA . THR A 1 129 ? 16.498 -1.324 -11.143 1.00 81.12 129 THR A CA 1
ATOM 1009 C C . THR A 1 129 ? 15.334 -0.387 -10.807 1.00 81.12 129 THR A C 1
ATOM 1011 O O . THR A 1 129 ? 14.747 -0.479 -9.730 1.00 81.12 129 THR A O 1
ATOM 1014 N N . GLY A 1 130 ? 14.939 0.466 -11.758 1.00 77.00 130 GLY A N 1
ATOM 1015 C CA . GLY A 1 130 ? 13.797 1.370 -11.616 1.00 77.00 130 GLY A CA 1
ATOM 1016 C C . GLY A 1 130 ? 12.455 0.637 -11.649 1.00 77.00 130 GLY A C 1
ATOM 1017 O O . GLY A 1 130 ? 11.530 1.010 -10.925 1.00 77.00 130 GLY A O 1
ATOM 1018 N N . GLN A 1 131 ? 12.353 -0.444 -12.427 1.00 87.81 131 GLN A N 1
ATOM 1019 C CA . GLN A 1 131 ? 11.170 -1.307 -12.446 1.00 87.81 131 GLN A CA 1
ATOM 1020 C C . GLN A 1 131 ? 11.004 -2.046 -11.109 1.00 87.81 131 GLN A C 1
ATOM 1022 O O . GLN A 1 131 ? 9.917 -2.025 -10.534 1.00 87.81 131 GLN A O 1
ATOM 1027 N N . LEU A 1 132 ? 12.082 -2.612 -10.556 1.00 87.81 132 LEU A N 1
ATOM 1028 C CA . LEU A 1 132 ? 12.074 -3.257 -9.239 1.00 87.81 132 LEU A CA 1
ATOM 1029 C C . LEU A 1 132 ? 11.730 -2.269 -8.120 1.00 87.81 132 LEU A C 1
ATOM 1031 O O . LEU A 1 132 ? 10.856 -2.558 -7.304 1.00 87.81 132 LEU A O 1
ATOM 1035 N N . ALA A 1 133 ? 12.352 -1.085 -8.110 1.00 86.38 133 ALA A N 1
ATOM 1036 C CA . ALA A 1 133 ? 12.043 -0.038 -7.136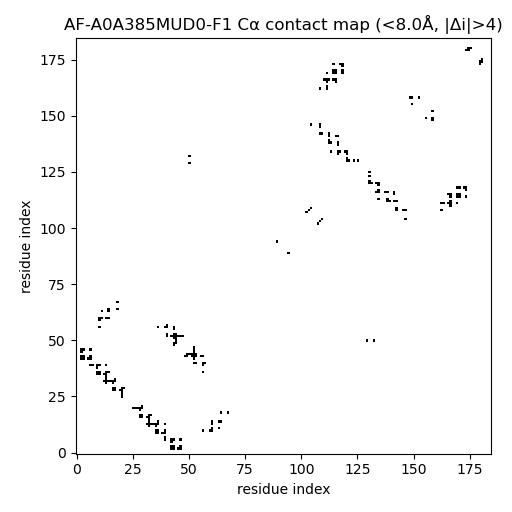 1.00 86.38 133 ALA A CA 1
ATOM 1037 C C . ALA A 1 133 ? 10.562 0.368 -7.202 1.00 86.38 133 ALA A C 1
ATOM 1039 O O . ALA A 1 133 ? 9.892 0.476 -6.173 1.00 86.38 133 ALA A O 1
ATOM 1040 N N . THR A 1 134 ? 10.022 0.517 -8.414 1.00 85.62 134 THR A N 1
ATOM 1041 C CA . THR A 1 134 ? 8.600 0.818 -8.618 1.00 85.62 134 THR A CA 1
ATOM 1042 C C . THR A 1 134 ? 7.711 -0.315 -8.106 1.00 85.62 134 THR A C 1
ATOM 1044 O O . THR A 1 134 ? 6.725 -0.048 -7.421 1.00 85.62 134 THR A O 1
ATOM 1047 N N . CYS A 1 135 ? 8.066 -1.576 -8.365 1.00 92.56 135 CYS A N 1
ATOM 1048 C CA . CYS A 1 135 ? 7.300 -2.734 -7.907 1.00 92.56 135 CYS A 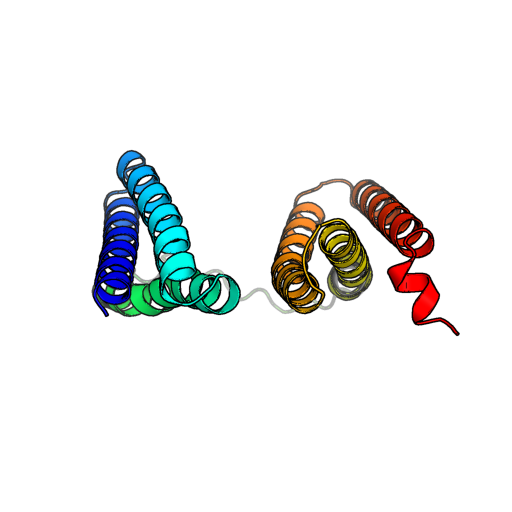CA 1
ATOM 1049 C C . CYS A 1 135 ? 7.268 -2.820 -6.372 1.00 92.56 135 CY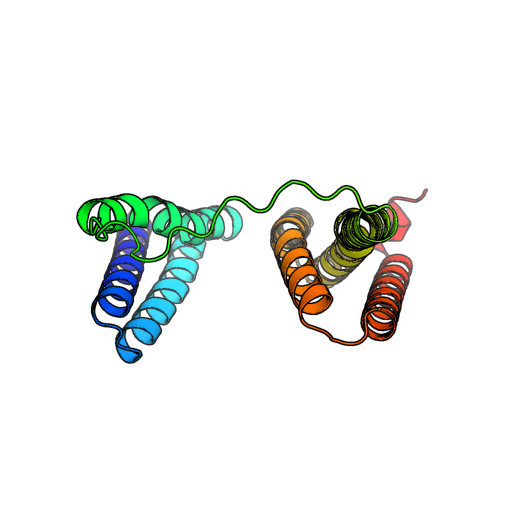S A C 1
ATOM 1051 O O . CYS A 1 135 ? 6.209 -3.072 -5.793 1.00 92.56 135 CYS A O 1
ATOM 1053 N N . ILE A 1 136 ? 8.402 -2.553 -5.713 1.00 91.62 136 ILE A N 1
ATOM 1054 C CA . ILE A 1 136 ? 8.526 -2.513 -4.246 1.00 91.62 136 ILE A CA 1
ATOM 1055 C C . ILE A 1 136 ? 7.601 -1.450 -3.644 1.00 91.62 136 ILE A C 1
ATOM 1057 O O . ILE A 1 136 ? 6.981 -1.697 -2.612 1.00 91.62 136 ILE A O 1
ATOM 1061 N N . VAL A 1 137 ? 7.476 -0.286 -4.288 1.00 91.12 137 VAL A N 1
ATOM 1062 C CA . VAL A 1 137 ? 6.590 0.794 -3.828 1.00 91.12 137 VAL A CA 1
ATOM 1063 C C . VAL A 1 137 ? 5.119 0.484 -4.121 1.00 91.12 137 VAL A C 1
ATOM 1065 O O . VAL A 1 137 ? 4.266 0.699 -3.260 1.00 91.12 137 VAL A O 1
ATOM 1068 N N . LEU A 1 138 ? 4.799 -0.032 -5.311 1.00 92.12 138 LEU A N 1
ATOM 1069 C CA . LEU A 1 138 ? 3.417 -0.294 -5.721 1.00 92.12 138 LEU A CA 1
ATOM 1070 C C . LEU A 1 138 ? 2.780 -1.454 -4.955 1.00 92.12 138 LEU A C 1
ATOM 1072 O O . LEU A 1 138 ? 1.604 -1.367 -4.609 1.00 92.12 138 LEU A O 1
ATOM 1076 N N . LEU A 1 139 ? 3.531 -2.521 -4.661 1.00 95.19 139 LEU A N 1
ATOM 1077 C CA . LEU A 1 139 ? 3.014 -3.715 -3.983 1.00 95.19 139 LEU A CA 1
ATOM 1078 C C . LEU A 1 139 ? 2.227 -3.398 -2.695 1.00 95.19 139 LEU A C 1
ATOM 1080 O O . LEU A 1 139 ? 1.049 -3.759 -2.639 1.00 95.19 139 LEU A O 1
ATOM 1084 N N . PRO A 1 140 ? 2.796 -2.720 -1.678 1.00 94.19 140 PRO A N 1
ATOM 1085 C CA . PRO A 1 140 ? 2.064 -2.418 -0.451 1.00 94.19 140 PRO A CA 1
ATOM 1086 C C . PRO A 1 140 ? 0.910 -1.432 -0.676 1.00 94.19 140 PRO A C 1
ATOM 1088 O O . PRO A 1 140 ? -0.096 -1.512 0.027 1.00 94.19 140 PRO A O 1
ATOM 1091 N N . VAL A 1 141 ? 1.017 -0.533 -1.662 1.00 94.62 141 VAL A N 1
ATOM 1092 C CA . VAL A 1 141 ? -0.048 0.426 -1.996 1.00 94.62 141 VAL A CA 1
ATOM 1093 C C . VAL A 1 141 ? -1.260 -0.297 -2.578 1.00 94.62 141 VAL A C 1
ATOM 1095 O O . VAL A 1 141 ? -2.369 -0.134 -2.070 1.00 94.62 141 VAL A O 1
ATOM 1098 N N . ILE A 1 142 ? -1.060 -1.132 -3.601 1.00 96.25 142 ILE A N 1
ATOM 1099 C CA . ILE A 1 142 ? -2.138 -1.912 -4.220 1.00 96.25 142 ILE A CA 1
ATOM 1100 C C . ILE A 1 142 ? -2.735 -2.876 -3.192 1.00 96.25 142 ILE A C 1
ATOM 1102 O O . ILE A 1 142 ? -3.957 -2.938 -3.054 1.00 96.25 142 ILE A O 1
ATOM 1106 N N . TRP A 1 143 ? -1.895 -3.554 -2.406 1.00 97.12 143 TRP A N 1
ATOM 1107 C CA . TRP A 1 143 ? -2.357 -4.487 -1.380 1.00 97.12 143 TRP A CA 1
ATOM 1108 C C . TRP A 1 143 ? -3.217 -3.803 -0.312 1.00 97.12 143 TRP A C 1
ATOM 1110 O O . TRP A 1 143 ? -4.311 -4.279 0.002 1.00 97.12 143 TRP A O 1
ATOM 1120 N N . GLY A 1 144 ? -2.779 -2.640 0.181 1.00 94.56 144 GLY A N 1
ATOM 1121 C CA . GLY A 1 144 ? -3.541 -1.833 1.131 1.00 94.56 144 GLY A CA 1
ATOM 1122 C C . GLY A 1 144 ? -4.874 -1.340 0.561 1.00 94.56 144 GLY A C 1
ATOM 1123 O O . GLY A 1 144 ? -5.904 -1.447 1.230 1.00 94.56 144 GLY A O 1
ATOM 1124 N N . LEU A 1 145 ? -4.885 -0.858 -0.688 1.00 95.75 145 LEU A N 1
ATOM 1125 C CA . LEU A 1 145 ? -6.102 -0.386 -1.360 1.00 95.75 145 LEU A CA 1
ATOM 1126 C C . LEU A 1 145 ? -7.113 -1.516 -1.591 1.00 95.75 145 LEU A C 1
ATOM 1128 O O . LEU A 1 145 ? -8.297 -1.347 -1.291 1.00 95.75 145 LEU A O 1
ATOM 1132 N N . LEU A 1 146 ? -6.662 -2.678 -2.073 1.00 96.44 146 LEU A N 1
ATOM 1133 C CA . LEU A 1 146 ? -7.525 -3.846 -2.253 1.00 96.44 146 LEU A CA 1
ATOM 1134 C C . LEU A 1 146 ? -8.043 -4.372 -0.910 1.00 96.44 146 LEU A C 1
ATOM 1136 O O . LEU A 1 146 ? -9.210 -4.762 -0.820 1.00 96.44 146 LEU A O 1
ATOM 1140 N N . GLY A 1 147 ? -7.213 -4.348 0.137 1.00 96.00 147 GLY A N 1
ATOM 1141 C CA . GLY A 1 147 ? -7.605 -4.730 1.494 1.00 96.00 147 GLY A CA 1
ATOM 1142 C C . GLY A 1 147 ? -8.706 -3.823 2.040 1.00 96.00 147 GLY A C 1
ATOM 1143 O O . GLY A 1 147 ? -9.739 -4.307 2.507 1.00 96.00 147 GLY A O 1
ATOM 1144 N N . TYR A 1 148 ? -8.535 -2.508 1.898 1.00 95.81 148 TYR A N 1
ATOM 1145 C CA . TYR A 1 148 ? -9.557 -1.529 2.261 1.00 95.81 148 TYR A CA 1
ATOM 1146 C C . TYR A 1 148 ? -10.854 -1.743 1.471 1.00 95.81 148 TYR A C 1
ATOM 1148 O O . TYR A 1 148 ? -11.923 -1.878 2.070 1.00 95.81 148 TYR A O 1
ATOM 1156 N N . HIS A 1 149 ? -10.769 -1.851 0.140 1.00 96.38 149 HIS A N 1
ATOM 1157 C CA . HIS A 1 149 ? -11.934 -2.087 -0.715 1.00 96.38 149 HIS A CA 1
ATOM 1158 C C . HIS A 1 149 ? -12.656 -3.394 -0.347 1.00 96.38 149 HIS A C 1
ATOM 1160 O O . HIS A 1 149 ? -13.884 -3.418 -0.250 1.00 96.38 149 HIS A O 1
ATOM 1166 N N . TYR A 1 150 ? -11.908 -4.467 -0.059 1.00 96.38 150 TYR A N 1
ATOM 1167 C CA . TYR A 1 150 ? -12.473 -5.760 0.327 1.00 96.38 150 TYR A CA 1
ATOM 1168 C C . TYR A 1 150 ? -13.325 -5.645 1.587 1.00 96.38 150 TYR A C 1
ATOM 1170 O O . TYR A 1 150 ? -14.420 -6.209 1.636 1.00 96.38 150 TYR A O 1
ATOM 1178 N N . PHE A 1 151 ? -12.862 -4.906 2.596 1.00 93.94 151 PHE A N 1
ATOM 1179 C CA . PHE A 1 151 ? -13.631 -4.690 3.817 1.00 93.94 151 PHE A CA 1
ATOM 1180 C C . PHE A 1 151 ? -14.800 -3.725 3.621 1.00 93.94 151 PHE A C 1
ATOM 1182 O O . PHE A 1 151 ? -15.882 -4.012 4.135 1.00 93.94 151 PHE A O 1
ATOM 1189 N N . ALA A 1 152 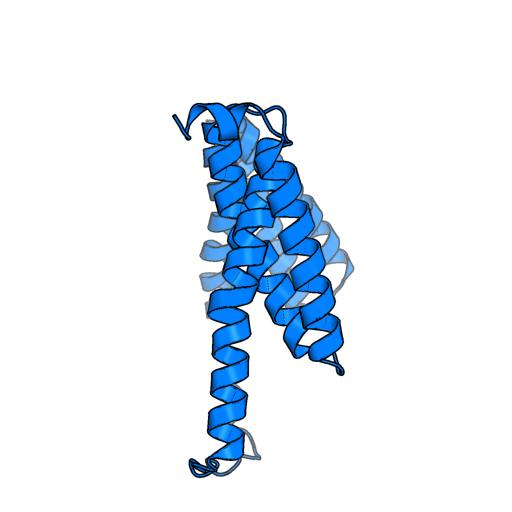? -14.616 -2.660 2.840 1.00 94.25 152 ALA A N 1
ATOM 1190 C CA . ALA A 1 152 ? -15.621 -1.623 2.620 1.00 94.25 152 ALA A CA 1
ATOM 1191 C C . ALA A 1 152 ? -16.841 -2.105 1.812 1.00 94.25 152 ALA A C 1
ATOM 1193 O O . ALA A 1 152 ? -17.950 -1.617 2.022 1.00 94.25 152 ALA A O 1
ATOM 1194 N N . VAL A 1 153 ? -16.670 -3.065 0.896 1.00 93.88 153 VAL A N 1
ATOM 1195 C CA . VAL A 1 153 ? -17.767 -3.508 0.023 1.00 93.88 153 VAL A CA 1
ATOM 1196 C C . VAL A 1 153 ? -18.737 -4.461 0.734 1.00 93.88 153 VAL A C 1
ATOM 1198 O O . VAL A 1 153 ? -18.325 -5.387 1.436 1.00 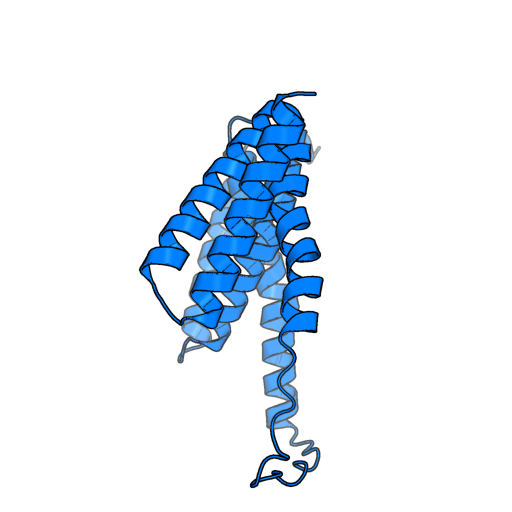93.88 153 VAL A O 1
ATOM 1201 N N . ALA A 1 154 ? -20.039 -4.304 0.483 1.00 91.25 154 ALA A N 1
ATOM 1202 C CA . ALA A 1 154 ? -21.073 -5.173 1.056 1.00 91.25 154 ALA A CA 1
ATOM 1203 C C . ALA A 1 154 ? -21.038 -6.609 0.489 1.00 91.25 154 ALA A C 1
ATOM 1205 O O . ALA A 1 154 ? -21.161 -7.586 1.224 1.00 91.25 154 ALA A O 1
ATOM 1206 N N . SER A 1 155 ? -20.835 -6.755 -0.824 1.00 95.19 155 SER A N 1
ATOM 1207 C CA . SER A 1 155 ? -20.818 -8.054 -1.509 1.00 95.19 155 SER A CA 1
ATOM 1208 C C . SER A 1 155 ? -19.394 -8.579 -1.725 1.00 95.19 155 SER A C 1
ATOM 1210 O O . SER A 1 155 ? -18.746 -8.271 -2.728 1.00 95.19 155 SER A O 1
ATOM 1212 N N . LYS A 1 156 ? -18.915 -9.427 -0.806 1.00 92.50 156 LYS A N 1
ATOM 1213 C CA . LYS A 1 156 ? -17.586 -10.065 -0.909 1.00 92.50 156 LYS A CA 1
ATOM 1214 C C . LYS A 1 156 ? -17.390 -10.903 -2.185 1.00 92.50 156 LYS A C 1
ATOM 1216 O O . LYS A 1 156 ? -16.313 -10.798 -2.764 1.00 92.50 156 LYS A O 1
ATOM 1221 N N . PRO A 1 157 ? -18.387 -11.665 -2.683 1.00 94.38 157 PRO A N 1
ATOM 1222 C CA . PRO A 1 157 ? -18.226 -12.431 -3.921 1.00 94.38 157 PRO A CA 1
ATOM 1223 C C . PRO A 1 157 ? -17.957 -11.547 -5.143 1.00 94.38 157 PRO A C 1
ATOM 1225 O O . PRO A 1 157 ? -17.104 -11.878 -5.960 1.00 94.38 157 PRO A O 1
ATOM 1228 N N . LYS A 1 158 ? -18.627 -10.388 -5.244 1.00 94.56 158 LYS A N 1
ATOM 1229 C CA . LYS A 1 158 ? -18.395 -9.435 -6.340 1.00 94.56 158 LYS A CA 1
ATOM 1230 C C . LYS A 1 158 ? -16.992 -8.829 -6.280 1.00 94.56 158 LYS A C 1
ATOM 1232 O O . LYS A 1 158 ? -16.341 -8.722 -7.313 1.00 94.56 158 LYS A O 1
ATOM 1237 N N . ALA A 1 159 ? -16.514 -8.477 -5.083 1.00 95.56 159 ALA A N 1
ATOM 1238 C CA . ALA A 1 159 ? -15.135 -8.017 -4.909 1.00 95.56 159 ALA A CA 1
ATOM 1239 C C . ALA A 1 159 ? -14.121 -9.095 -5.305 1.00 95.56 159 ALA A C 1
ATOM 1241 O O . ALA A 1 159 ? -13.182 -8.801 -6.034 1.00 95.56 159 ALA A O 1
ATOM 1242 N N . LEU A 1 160 ? -14.332 -10.344 -4.880 1.00 95.94 160 LEU A N 1
ATOM 1243 C CA . LEU A 1 160 ? -13.448 -11.447 -5.254 1.00 95.94 160 LEU A CA 1
ATOM 1244 C C . LEU A 1 160 ? -13.414 -11.657 -6.769 1.00 95.94 160 LEU A C 1
ATOM 1246 O O . LEU A 1 160 ? -12.326 -11.739 -7.324 1.00 95.94 160 LEU A O 1
ATOM 1250 N N . ALA A 1 161 ? -14.569 -11.647 -7.442 1.00 96.12 161 ALA A N 1
ATOM 1251 C CA . ALA A 1 161 ? -14.629 -11.746 -8.900 1.00 96.12 161 ALA A CA 1
ATOM 1252 C C . ALA A 1 161 ? -13.824 -10.630 -9.588 1.00 96.12 161 ALA A C 1
ATOM 1254 O O . ALA A 1 161 ? -13.051 -10.904 -10.503 1.00 96.12 161 ALA A O 1
ATOM 1255 N N . LEU A 1 162 ? -13.944 -9.387 -9.107 1.00 96.50 162 LEU A N 1
ATOM 1256 C CA . LEU A 1 162 ? -13.156 -8.261 -9.609 1.00 96.50 162 LEU A CA 1
ATOM 1257 C C . LEU A 1 162 ? -11.647 -8.494 -9.438 1.00 96.50 162 LEU A C 1
ATOM 1259 O O . LEU A 1 162 ? -10.880 -8.253 -10.367 1.00 96.50 162 LEU A O 1
ATOM 1263 N N . TYR A 1 163 ? -11.213 -8.982 -8.275 1.00 96.81 163 TYR A N 1
ATOM 1264 C CA . TYR A 1 163 ? -9.795 -9.242 -8.008 1.00 96.81 163 TYR A CA 1
ATOM 1265 C C . TYR A 1 163 ? -9.251 -10.390 -8.851 1.00 96.81 163 TYR A C 1
ATOM 1267 O O . TYR A 1 163 ? -8.116 -10.320 -9.315 1.00 96.81 163 TYR A O 1
ATOM 1275 N N . THR A 1 164 ? -10.058 -11.426 -9.084 1.00 94.50 164 THR A N 1
ATOM 1276 C CA . THR A 1 164 ? -9.700 -12.527 -9.979 1.00 94.50 164 THR A CA 1
ATOM 1277 C C . THR A 1 164 ? -9.526 -12.033 -11.410 1.00 94.50 164 THR A C 1
ATOM 1279 O O . THR A 1 164 ? -8.537 -12.387 -12.043 1.00 94.50 164 THR A O 1
ATOM 1282 N N . VAL A 1 165 ? -10.429 -11.179 -11.907 1.00 97.38 165 VAL A N 1
ATOM 1283 C CA . VAL A 1 165 ? -10.297 -10.571 -13.242 1.00 97.38 165 VAL A CA 1
ATOM 1284 C C . VAL A 1 165 ? -9.031 -9.722 -13.328 1.00 97.38 165 VAL A C 1
ATOM 1286 O O . VAL A 1 165 ? -8.261 -9.883 -14.269 1.00 97.38 165 VAL A O 1
ATOM 1289 N N . LEU A 1 166 ? -8.776 -8.870 -12.332 1.00 97.19 166 LEU A N 1
ATOM 1290 C CA . LEU A 1 166 ? -7.563 -8.055 -12.282 1.00 97.19 166 LEU A CA 1
ATOM 1291 C C . LEU A 1 166 ? -6.300 -8.929 -12.308 1.00 97.19 166 LEU A C 1
ATOM 1293 O O . LEU A 1 166 ? -5.438 -8.730 -13.157 1.00 97.19 166 LEU A O 1
ATOM 1297 N N . GLY A 1 167 ? -6.226 -9.937 -11.434 1.00 96.00 167 GLY A N 1
ATOM 1298 C CA . GLY A 1 167 ? -5.098 -10.864 -11.379 1.00 96.00 167 GLY A CA 1
ATOM 1299 C C . GLY A 1 167 ? -4.903 -11.644 -12.679 1.00 96.00 167 GLY A C 1
ATOM 1300 O O . GLY A 1 167 ? -3.771 -11.796 -13.126 1.00 96.00 167 GLY A O 1
ATOM 1301 N N . ALA A 1 168 ? -5.990 -12.087 -13.318 1.00 96.06 168 ALA A N 1
ATOM 1302 C CA . ALA A 1 168 ? -5.938 -12.791 -14.596 1.00 96.06 168 ALA A CA 1
ATOM 1303 C C . ALA A 1 168 ? -5.432 -11.890 -15.731 1.00 96.06 168 ALA A C 1
ATOM 1305 O O . ALA A 1 168 ? -4.592 -12.323 -16.514 1.00 96.06 168 ALA A O 1
ATOM 1306 N N . LEU A 1 169 ? -5.890 -10.636 -15.801 1.00 96.25 169 LEU A N 1
ATOM 1307 C CA . LEU A 1 169 ? -5.408 -9.666 -16.788 1.00 96.25 169 LEU A CA 1
ATOM 1308 C C . LEU A 1 169 ? -3.929 -9.334 -16.575 1.00 96.25 169 LEU A C 1
ATOM 1310 O O . LEU A 1 169 ? -3.167 -9.307 -17.539 1.00 96.25 169 LEU A O 1
ATOM 1314 N N . SER A 1 170 ? -3.504 -9.134 -15.325 1.00 95.56 170 SER A N 1
ATOM 1315 C CA . SER A 1 170 ? -2.094 -8.910 -14.997 1.00 95.56 170 SER A CA 1
ATOM 1316 C C . SER A 1 170 ? -1.229 -10.120 -15.343 1.00 95.56 170 SER A C 1
ATOM 1318 O O . SER A 1 170 ? -0.181 -9.955 -15.959 1.00 95.56 170 SER A O 1
ATOM 1320 N N . ALA A 1 171 ? -1.671 -11.335 -15.007 1.00 93.31 171 ALA A N 1
ATOM 1321 C CA . ALA A 1 171 ? -0.965 -12.563 -15.361 1.00 93.31 171 ALA A CA 1
ATOM 1322 C C . ALA A 1 171 ? -0.868 -12.744 -16.880 1.00 93.31 171 ALA A C 1
ATOM 1324 O O . ALA A 1 171 ? 0.213 -13.017 -17.391 1.00 93.31 171 ALA A O 1
ATOM 1325 N N . ALA A 1 172 ? -1.972 -12.543 -17.605 1.00 93.25 172 ALA A N 1
ATOM 1326 C CA . ALA A 1 172 ? -1.985 -12.613 -19.060 1.00 93.25 172 ALA A CA 1
ATOM 1327 C C . ALA A 1 172 ? -0.982 -11.620 -19.655 1.00 93.25 172 ALA A C 1
ATOM 1329 O O . ALA A 1 172 ? -0.134 -12.017 -20.444 1.00 93.25 172 ALA A O 1
ATOM 1330 N N . TYR A 1 173 ? -1.016 -10.358 -19.221 1.00 91.94 173 TYR A N 1
ATOM 1331 C CA . TYR A 1 173 ? -0.066 -9.345 -19.672 1.00 91.94 173 TYR A CA 1
ATOM 1332 C C . TYR A 1 173 ? 1.391 -9.778 -19.452 1.00 91.94 173 TYR A C 1
ATOM 1334 O O . TYR A 1 173 ? 2.189 -9.722 -20.382 1.00 91.94 173 TYR A O 1
ATOM 1342 N N . LEU A 1 174 ? 1.723 -10.289 -18.263 1.00 91.31 174 LEU A N 1
ATOM 1343 C CA . LEU A 1 174 ? 3.071 -10.766 -17.942 1.00 91.31 174 LEU A CA 1
ATOM 1344 C C . LEU A 1 174 ? 3.532 -11.927 -18.836 1.00 91.31 174 LEU A C 1
ATOM 1346 O O . LEU A 1 174 ? 4.698 -11.961 -19.218 1.00 91.31 174 LEU A O 1
ATOM 1350 N N . LEU A 1 175 ? 2.633 -12.840 -19.217 1.00 89.50 175 LEU A N 1
ATOM 1351 C CA . LEU A 1 175 ? 2.952 -13.961 -20.111 1.00 89.50 175 LEU A CA 1
ATOM 1352 C C . LEU A 1 175 ? 3.279 -13.522 -21.549 1.00 89.50 175 LEU A C 1
ATOM 1354 O O . LEU A 1 175 ? 3.993 -14.236 -22.255 1.00 89.50 175 LEU A O 1
ATOM 1358 N N . PHE A 1 176 ? 2.774 -12.364 -21.985 1.00 85.50 176 PHE A N 1
ATOM 1359 C CA . PHE A 1 176 ? 2.974 -11.842 -23.342 1.00 85.50 176 PHE A CA 1
ATOM 1360 C C . PHE A 1 176 ? 4.113 -10.812 -23.456 1.00 85.50 176 PHE A C 1
ATOM 1362 O O . PHE A 1 176 ? 4.390 -10.347 -24.562 1.00 85.50 176 PHE A O 1
ATOM 1369 N N . ILE A 1 177 ? 4.797 -10.456 -22.360 1.00 79.12 177 ILE A N 1
ATOM 1370 C CA . ILE A 1 177 ? 5.952 -9.545 -22.408 1.00 79.12 177 ILE A CA 1
ATOM 1371 C C . ILE A 1 177 ? 7.255 -10.334 -22.647 1.00 79.12 177 ILE A C 1
ATOM 1373 O O . ILE A 1 177 ? 7.528 -11.292 -21.918 1.00 79.12 177 ILE A O 1
ATOM 1377 N N . PRO A 1 178 ? 8.132 -9.885 -23.571 1.00 63.31 178 PRO A N 1
ATOM 1378 C CA . PRO A 1 178 ? 9.391 -10.567 -23.897 1.00 63.31 178 PRO A CA 1
ATOM 1379 C C . PRO A 1 178 ? 10.327 -10.792 -22.699 1.00 63.31 178 PRO A C 1
ATOM 1381 O O . PRO A 1 178 ? 10.994 -11.818 -22.610 1.00 63.31 178 PRO A O 1
ATOM 1384 N N . ALA A 1 179 ? 10.359 -9.851 -21.750 1.00 62.00 179 ALA A N 1
ATOM 1385 C CA . ALA A 1 179 ? 11.222 -9.909 -20.568 1.00 62.00 179 ALA A CA 1
ATOM 1386 C C . ALA A 1 179 ? 10.925 -11.108 -19.645 1.00 62.00 179 ALA A C 1
ATOM 1388 O O . ALA A 1 179 ? 11.836 -11.622 -19.004 1.00 62.00 179 ALA A O 1
ATOM 1389 N N . PHE A 1 180 ? 9.676 -11.586 -19.591 1.00 55.16 180 PHE A N 1
ATOM 1390 C CA . PHE A 1 180 ? 9.295 -12.732 -18.754 1.00 55.16 180 PHE A CA 1
ATOM 1391 C C . PHE A 1 180 ? 9.578 -14.080 -19.447 1.00 55.16 180 PHE A C 1
ATOM 1393 O O . PHE A 1 180 ? 9.851 -15.088 -18.794 1.00 55.16 180 PHE A O 1
ATOM 1400 N N . GLN A 1 181 ? 9.581 -14.093 -20.783 1.00 54.75 181 GLN A N 1
ATOM 1401 C CA . GLN A 1 181 ? 9.903 -15.276 -21.589 1.00 54.75 181 GLN A CA 1
ATOM 1402 C C . GLN A 1 181 ? 11.402 -15.625 -21.554 1.00 54.75 181 GLN A C 1
ATOM 1404 O O . GLN A 1 181 ? 11.759 -16.790 -21.669 1.00 54.75 181 GLN A O 1
ATOM 1409 N N . ALA A 1 182 ? 12.281 -14.643 -21.329 1.00 52.12 182 ALA A N 1
ATOM 1410 C CA . ALA A 1 182 ? 13.730 -14.857 -21.260 1.00 52.12 182 ALA A CA 1
ATOM 1411 C C . ALA A 1 182 ? 14.219 -15.537 -19.961 1.00 52.12 182 ALA A C 1
ATOM 1413 O O . ALA A 1 182 ? 15.329 -16.053 -19.935 1.00 52.12 182 ALA A O 1
ATOM 1414 N N . VAL A 1 183 ? 13.411 -15.540 -18.892 1.00 51.25 183 VAL A N 1
ATOM 1415 C CA . VAL A 1 183 ? 13.749 -16.148 -17.583 1.00 51.25 183 VAL A CA 1
ATOM 1416 C C . VAL A 1 183 ? 13.173 -17.568 -17.439 1.00 51.25 183 VAL A C 1
ATOM 1418 O O . VAL A 1 183 ? 13.495 -18.280 -16.493 1.00 51.25 183 VAL A O 1
ATOM 1421 N N . SER A 1 184 ? 12.309 -17.995 -18.365 1.00 45.50 184 SER A N 1
ATOM 1422 C CA . SER A 1 184 ? 11.596 -19.283 -18.315 1.00 45.50 184 SER A CA 1
ATOM 1423 C C . SER A 1 184 ? 12.211 -20.393 -19.189 1.00 45.50 184 SER A C 1
ATOM 1425 O O . SER A 1 184 ? 11.555 -21.409 -19.423 1.00 45.50 184 SER A O 1
ATOM 1427 N N . VAL A 1 185 ? 13.470 -20.228 -19.619 1.00 40.56 185 VAL A N 1
ATOM 1428 C CA . VAL A 1 185 ? 14.307 -21.241 -20.298 1.00 40.56 185 VAL A CA 1
ATOM 1429 C C . VAL A 1 185 ? 15.566 -21.475 -19.475 1.00 40.56 185 VAL A C 1
ATOM 1431 O O . VAL A 1 185 ? 15.931 -22.657 -19.299 1.00 40.56 185 VAL A O 1
#

Mean predicted aligned error: 13.55 Å

pLDDT: mean 87.52, std 9.79, range [40.56, 97.38]